Protein 6TZX (pdb70)

Foldseek 3Di:
DAAEAEEEAEAAFAQLLLQLLVLLVCLVPVLAAEQAQLPDDPVDPQHLLNVVLQSVLDPSHRHYHSHDNCQALVSVVCNVVVCVVCNVVRDDPRYHYAYEYEYSADPPDDPVQSCVARLCCCVVQNDPNPQCRVVPDVVSVVVRRVVSVVNGDGQDLVDPPNVRHPYYQYFDGHHDDDPDDRSLVSSVSVQVVCCVPPCVVPVDRDDPVSSVVSSVCSSPDDD

B-factor: mean 25.98, std 13.87, range [9.26, 85.68]

Organism: Candida albicans (strain SC5314 / ATCC MYA-2876) (NCBI:txid237561)

Structure (mmCIF, N/CA/C/O backbone):
data_6TZX
#
_entry.id   6TZX
#
_cell.length_a   56.650
_cell.length_b   58.345
_cell.length_c   72.321
_cell.angle_alpha   90.000
_cell.angle_beta   90.000
_cell.angle_gamma   90.000
#
_symmetry.space_group_name_H-M   'P 21 21 21'
#
loop_
_entity.id
_entity.type
_entity.pdbx_description
1 polymer 'tRNA ligase'
2 non-polymer "INOSINE-5'-DIPHOSPHATE"
3 non-polymer 'PHOSPHATE ION'
4 water water
#
loop_
_atom_site.group_PDB
_atom_site.id
_atom_site.type_symbol
_atom_site.label_atom_id
_atom_site.label_alt_id
_atom_site.label_comp_id
_atom_site.label_asym_id
_atom_site.label_entity_id
_atom_site.label_seq_id
_atom_site.pdbx_PDB_ins_code
_atom_site.Cartn_x
_atom_site.Cartn_y
_atom_site.Cartn_z
_atom_site.occupancy
_atom_site.B_iso_or_equiv
_atom_site.auth_seq_id
_atom_site.auth_comp_id
_atom_site.auth_asym_id
_atom_site.auth_atom_id
_atom_site.pdbx_PDB_model_num
ATOM 1 N N . SER A 1 8 ? 49.094 -13.484 -9.329 1.00 55.55 408 SER A N 1
ATOM 2 C CA . SER A 1 8 ? 49.498 -13.700 -7.943 1.00 54.25 408 SER A CA 1
ATOM 3 C C . SER A 1 8 ? 48.331 -13.483 -6.995 1.00 32.03 408 SER A C 1
ATOM 4 O O . SER A 1 8 ? 47.890 -14.411 -6.334 1.00 30.59 408 SER A O 1
ATOM 7 N N . THR A 1 9 ? 47.835 -12.248 -6.942 1.00 28.87 409 THR A N 1
ATOM 8 C CA . THR A 1 9 ? 46.875 -11.831 -5.931 1.00 24.79 409 THR A CA 1
ATOM 9 C C . THR A 1 9 ? 45.894 -10.855 -6.560 1.00 17.90 409 THR A C 1
ATOM 10 O O . THR A 1 9 ? 46.307 -9.924 -7.258 1.00 28.29 409 THR A O 1
ATOM 14 N N . THR A 1 10 ? 44.605 -11.064 -6.312 1.00 18.08 410 THR A N 1
ATOM 15 C CA . THR A 1 10 ? 43.558 -10.227 -6.880 1.00 18.28 410 THR A CA 1
ATOM 16 C C . THR A 1 10 ? 42.606 -9.791 -5.783 1.00 17.72 410 THR A C 1
ATOM 17 O O . THR A 1 10 ? 42.284 -10.573 -4.885 1.00 21.63 410 THR A O 1
ATOM 21 N N . THR A 1 11 ? 42.163 -8.540 -5.859 1.00 18.05 411 THR A N 1
ATOM 22 C CA . THR A 1 11 ? 41.102 -8.034 -5.000 1.00 21.02 411 THR A CA 1
ATOM 23 C C . THR A 1 11 ? 39.853 -7.822 -5.838 1.00 16.90 411 THR A C 1
ATOM 24 O O . THR A 1 11 ? 39.917 -7.197 -6.904 1.00 18.79 411 THR A O 1
ATOM 28 N N . LYS A 1 12 ? 38.730 -8.350 -5.362 1.00 15.51 412 LYS A N 1
ATOM 29 C CA . LYS A 1 12 ? 37.443 -8.133 -6.001 1.00 12.03 412 LYS A CA 1
ATOM 30 C C . LYS A 1 12 ? 36.462 -7.550 -4.996 1.00 14.05 412 LYS A C 1
ATOM 31 O O . LYS A 1 12 ? 36.667 -7.623 -3.782 1.00 14.76 412 LYS A O 1
ATOM 37 N N . TYR A 1 13 ? 35.394 -6.961 -5.520 1.00 13.03 413 TYR A N 1
ATOM 38 C CA . TYR A 1 13 ? 34.507 -6.113 -4.733 1.00 11.96 413 TYR A CA 1
ATOM 39 C C . TYR A 1 13 ? 33.053 -6.501 -4.919 1.00 13.13 413 TYR A C 1
ATOM 40 O O . TYR A 1 13 ? 32.624 -6.837 -6.020 1.00 12.74 413 TYR A O 1
ATOM 49 N N . ILE A 1 14 ? 32.299 -6.428 -3.830 1.00 11.37 414 ILE A N 1
ATOM 50 C CA . ILE A 1 14 ? 30.848 -6.543 -3.848 1.00 10.04 414 ILE A CA 1
ATOM 51 C C . ILE A 1 14 ? 30.311 -5.213 -3.337 1.00 11.87 414 ILE A C 1
ATOM 52 O O . ILE A 1 14 ? 30.572 -4.839 -2.186 1.00 11.70 414 ILE A O 1
ATOM 57 N N . PHE A 1 15 ? 29.610 -4.482 -4.202 1.00 9.26 415 PHE A N 1
ATOM 58 C CA . PHE A 1 15 ? 28.989 -3.209 -3.845 1.00 10.96 415 PHE A CA 1
ATOM 59 C C . PHE A 1 15 ? 27.604 -3.526 -3.291 1.00 11.01 415 PHE A C 1
ATOM 60 O O . PHE A 1 15 ? 26.755 -4.051 -4.021 1.00 10.21 415 PHE A O 1
ATOM 68 N N . VAL A 1 16 ? 27.385 -3.233 -2.011 1.00 9.56 416 VAL A N 1
ATOM 69 C CA . VAL A 1 16 ? 26.171 -3.600 -1.286 1.00 9.45 416 VAL A CA 1
ATOM 70 C C . VAL A 1 16 ? 25.384 -2.326 -0.988 1.00 11.52 416 VAL A C 1
ATOM 71 O O . VAL A 1 16 ? 25.795 -1.536 -0.123 1.00 9.96 416 VAL A O 1
ATOM 75 N N . PRO A 1 17 ? 24.250 -2.106 -1.636 1.00 10.77 417 PRO A N 1
ATOM 76 C CA . PRO A 1 17 ? 23.413 -0.952 -1.295 1.00 12.49 417 PRO A CA 1
ATOM 77 C C . PRO A 1 17 ? 22.697 -1.154 0.026 1.00 10.62 417 PRO A C 1
ATOM 78 O O . PRO A 1 17 ? 22.436 -2.284 0.457 1.00 13.26 417 PRO A O 1
ATOM 82 N N . ILE A 1 18 ? 22.430 -0.041 0.706 1.00 11.32 418 ILE A N 1
ATOM 83 C CA . ILE A 1 18 ? 21.497 -0.001 1.825 1.00 13.30 418 ILE A CA 1
ATOM 84 C C . ILE A 1 18 ? 20.466 1.046 1.436 1.00 10.98 418 ILE A C 1
ATOM 85 O O . ILE A 1 18 ? 20.784 2.244 1.343 1.00 13.03 418 ILE A O 1
ATOM 90 N N . ALA A 1 19 ? 19.254 0.590 1.124 1.00 13.60 419 ALA A N 1
ATOM 91 C CA . ALA A 1 19 ? 18.250 1.455 0.525 1.00 12.07 419 ALA A CA 1
ATOM 92 C C . ALA A 1 19 ? 16.867 0.905 0.834 1.00 13.15 419 ALA A C 1
ATOM 93 O O . ALA A 1 19 ? 16.702 -0.251 1.228 1.00 18.01 419 ALA A O 1
ATOM 95 N N . THR A 1 20 ? 15.879 1.769 0.684 1.00 13.54 420 THR A N 1
ATOM 96 C CA . THR A 1 20 ? 14.489 1.355 0.625 1.00 14.84 420 THR A CA 1
ATOM 97 C C . THR A 1 20 ? 14.048 1.521 -0.831 1.00 14.62 420 THR A C 1
ATOM 98 O O . THR A 1 20 ? 14.866 1.829 -1.703 1.00 15.66 420 THR A O 1
ATOM 102 N N . ILE A 1 21 ? 12.760 1.319 -1.115 1.00 13.42 421 ILE A N 1
ATOM 103 C CA . ILE A 1 21 ? 12.305 1.423 -2.500 1.00 15.08 421 ILE A CA 1
ATOM 104 C C . ILE A 1 21 ? 12.361 2.870 -2.980 1.00 17.08 421 ILE A C 1
ATOM 105 O O . ILE A 1 21 ? 11.969 3.797 -2.260 1.00 15.83 421 ILE A O 1
ATOM 110 N N . GLY A 1 22 ? 12.850 3.073 -4.208 1.00 13.76 422 GLY A N 1
ATOM 111 C CA . GLY A 1 22 ? 12.806 4.385 -4.831 1.00 14.41 422 GLY A CA 1
ATOM 112 C C . GLY A 1 22 ? 13.887 5.344 -4.403 1.00 14.22 422 GLY A C 1
ATOM 113 O O . GLY A 1 22 ? 13.764 6.552 -4.657 1.00 16.99 422 GLY A O 1
ATOM 114 N N . CYS A 1 23 ? 14.944 4.844 -3.762 1.00 14.26 423 CYS A N 1
ATOM 115 C CA . CYS A 1 23 ? 16.068 5.687 -3.371 1.00 12.34 423 CYS A CA 1
ATOM 116 C C . CYS A 1 23 ? 17.059 5.931 -4.497 1.00 13.45 423 CYS A C 1
ATOM 117 O O . CYS A 1 23 ? 18.012 6.700 -4.302 1.00 17.38 423 CYS A O 1
ATOM 120 N N . GLY A 1 24 ? 16.870 5.308 -5.662 1.00 15.85 424 GLY A N 1
ATOM 121 C CA . GLY A 1 24 ? 17.812 5.455 -6.753 1.00 13.09 424 GLY A CA 1
ATOM 122 C C . GLY A 1 24 ? 18.743 4.283 -6.961 1.00 11.78 424 GLY A C 1
ATOM 123 O O . GLY A 1 24 ? 19.595 4.349 -7.856 1.00 12.84 424 GLY A O 1
ATOM 124 N N . LYS A 1 25 ? 18.592 3.208 -6.179 1.00 11.20 425 LYS A N 1
ATOM 125 C CA . LYS A 1 25 ? 19.544 2.100 -6.220 1.00 10.58 425 LYS A CA 1
ATOM 126 C C . LYS A 1 25 ? 19.665 1.491 -7.622 1.00 11.90 425 LYS A C 1
ATOM 127 O O . LYS A 1 25 ? 20.769 1.393 -8.173 1.00 12.09 425 LYS A O 1
ATOM 133 N N . THR A 1 26 ? 18.546 1.071 -8.218 1.00 13.50 426 THR A N 1
ATOM 134 C CA . THR A 1 26 ? 18.622 0.445 -9.537 1.00 12.86 426 THR A CA 1
ATOM 135 C C . THR A 1 26 ? 19.121 1.434 -10.589 1.00 12.59 426 THR A C 1
ATOM 136 O O . THR A 1 26 ? 19.909 1.064 -11.473 1.00 12.58 426 THR A O 1
ATOM 140 N N . THR A 1 27 ? 18.707 2.702 -10.481 1.00 10.87 427 THR A N 1
ATOM 141 C CA . THR A 1 27 ? 19.127 3.719 -11.446 1.00 10.61 427 THR A CA 1
ATOM 142 C C . THR A 1 27 ? 20.625 3.954 -11.369 1.00 11.25 427 THR A C 1
ATOM 143 O O . THR A 1 27 ? 21.313 3.996 -12.394 1.00 11.99 427 THR A O 1
ATOM 147 N N . VAL A 1 28 ? 21.151 4.075 -10.149 1.00 10.05 428 VAL A N 1
ATOM 148 C CA . VAL A 1 28 ? 22.585 4.292 -9.962 1.00 9.38 428 VAL A CA 1
ATOM 149 C C . VAL A 1 28 ? 23.380 3.084 -10.450 1.00 9.66 428 VAL A C 1
ATOM 150 O O . VAL A 1 28 ? 24.378 3.231 -11.165 1.00 11.69 428 VAL A O 1
ATOM 154 N N . PHE A 1 29 ? 22.952 1.868 -10.079 1.00 10.79 429 PHE A N 1
ATOM 155 C CA . PHE A 1 29 ? 23.710 0.684 -10.496 1.00 10.49 429 PHE A CA 1
ATOM 156 C C . PHE A 1 29 ? 23.610 0.460 -12.004 1.00 11.37 429 PHE A C 1
ATOM 157 O O . PHE A 1 29 ? 24.585 0.047 -12.631 1.00 11.81 429 PHE A O 1
ATOM 165 N N . ASN A 1 30 ? 22.444 0.736 -12.610 1.00 10.73 430 ASN A N 1
ATOM 166 C CA . ASN A 1 30 ? 22.353 0.665 -14.067 1.00 11.52 430 ASN A CA 1
ATOM 167 C C . ASN A 1 30 ? 23.288 1.671 -14.730 1.00 13.29 430 ASN A C 1
ATOM 168 O O . ASN A 1 30 ? 23.897 1.367 -15.761 1.00 13.39 430 ASN A O 1
ATOM 173 N N . THR A 1 31 ? 23.398 2.885 -14.165 1.00 11.26 431 THR A N 1
ATOM 174 C CA . THR A 1 31 ? 24.318 3.878 -14.722 1.00 12.21 431 THR A CA 1
ATOM 175 C C . THR A 1 31 ? 25.752 3.380 -14.657 1.00 12.88 431 THR A C 1
ATOM 176 O O . THR A 1 31 ? 26.509 3.486 -15.632 1.00 12.72 431 THR A O 1
ATOM 180 N N . LEU A 1 32 ? 26.150 2.862 -13.492 1.00 12.98 432 LEU A N 1
ATOM 181 C CA . LEU A 1 32 ? 27.508 2.369 -13.326 1.00 9.97 432 LEU A CA 1
ATOM 182 C C . LEU A 1 32 ? 27.790 1.201 -14.268 1.00 13.09 432 LEU A C 1
ATOM 183 O O . LEU A 1 32 ? 28.875 1.120 -14.851 1.00 12.50 432 LEU A O 1
ATOM 188 N N . ASN A 1 33 ? 26.826 0.291 -14.445 1.00 11.87 433 ASN A N 1
ATOM 189 C CA . ASN A 1 33 ? 27.068 -0.800 -15.384 1.00 13.04 433 ASN A CA 1
ATOM 190 C C . ASN A 1 33 ? 27.102 -0.296 -16.827 1.00 15.57 433 ASN A C 1
ATOM 191 O O . ASN A 1 33 ? 27.869 -0.823 -17.644 1.00 15.86 433 ASN A O 1
ATOM 196 N N . ASN A 1 34 ? 26.309 0.737 -17.153 1.00 12.14 434 ASN A N 1
ATOM 197 C CA . ASN A 1 34 ? 26.387 1.337 -18.484 1.00 13.73 434 ASN A CA 1
ATOM 198 C C . ASN A 1 34 ? 27.791 1.873 -18.747 1.00 13.85 434 ASN A C 1
ATOM 199 O O . ASN A 1 34 ? 28.325 1.736 -19.856 1.00 16.59 434 ASN A O 1
ATOM 204 N N . LEU A 1 35 ? 28.410 2.469 -17.722 1.00 14.62 435 LEU A N 1
ATOM 205 C CA . LEU A 1 35 ? 29.756 3.024 -17.845 1.00 15.04 435 LEU A CA 1
ATOM 206 C C . LEU A 1 35 ? 30.811 1.937 -17.870 1.00 17.63 435 LEU A C 1
ATOM 207 O O . LEU A 1 35 ? 31.812 2.042 -18.594 1.00 19.95 435 LEU A O 1
ATOM 212 N N . PHE A 1 36 ? 30.631 0.914 -17.039 1.00 14.61 436 PHE A N 1
ATOM 213 C CA . PHE A 1 36 ? 31.627 -0.119 -16.783 1.00 15.46 436 PHE A CA 1
ATOM 214 C C . PHE A 1 36 ? 30.943 -1.455 -17.024 1.00 18.32 436 PHE A C 1
ATOM 215 O O . PHE A 1 36 ? 30.467 -2.098 -16.082 1.00 17.51 436 PHE A O 1
ATOM 223 N N . PRO A 1 37 ? 30.866 -1.896 -18.284 1.00 21.72 437 PRO A N 1
ATOM 224 C CA . PRO A 1 37 ? 30.140 -3.141 -18.588 1.00 27.67 437 PRO A CA 1
ATOM 225 C C . PRO A 1 37 ? 30.695 -4.366 -17.892 1.00 27.09 437 PRO A C 1
ATOM 226 O O . PRO A 1 37 ? 29.962 -5.350 -17.718 1.00 26.01 437 PRO A O 1
ATOM 230 N N . GLN A 1 38 ? 31.963 -4.348 -17.487 1.00 26.30 438 GLN A N 1
ATOM 231 C CA . GLN A 1 38 ? 32.521 -5.506 -16.802 1.00 29.98 438 GLN A CA 1
ATOM 232 C C . GLN A 1 38 ? 32.078 -5.604 -15.347 1.00 31.50 438 GLN A C 1
ATOM 233 O O . GLN A 1 38 ? 32.320 -6.636 -14.717 1.00 26.37 438 GLN A O 1
ATOM 239 N N . TRP A 1 39 ? 31.435 -4.573 -14.799 1.00 17.29 439 TRP A N 1
ATOM 240 C CA . TRP A 1 39 ? 30.904 -4.607 -13.435 1.00 16.29 439 TRP A CA 1
ATOM 241 C C . TRP A 1 39 ? 29.538 -5.265 -13.460 1.00 20.55 439 TRP A C 1
ATOM 242 O O . TRP A 1 39 ? 28.529 -4.612 -13.747 1.00 21.33 439 TRP A O 1
ATOM 253 N N . THR A 1 40 ? 29.492 -6.530 -13.084 1.00 12.51 440 THR A N 1
ATOM 254 C CA . THR A 1 40 ? 28.272 -7.303 -13.208 1.00 12.08 440 THR A CA 1
ATOM 255 C C . THR A 1 40 ? 27.168 -6.747 -12.321 1.00 13.44 440 THR A C 1
ATOM 256 O O . THR A 1 40 ? 27.357 -6.553 -11.118 1.00 15.54 440 THR A O 1
ATOM 260 N N . HIS A 1 41 ? 26.012 -6.496 -12.914 1.00 12.04 441 HIS A N 1
ATOM 261 C CA . HIS A 1 41 ? 24.855 -5.983 -12.191 1.00 11.10 441 HIS A CA 1
ATOM 262 C C . HIS A 1 41 ? 23.867 -7.127 -11.987 1.00 12.41 441 HIS A C 1
ATOM 263 O O . HIS A 1 41 ? 23.221 -7.574 -12.941 1.00 15.32 441 HIS A O 1
ATOM 270 N N . ILE A 1 42 ? 23.753 -7.607 -10.753 1.00 11.21 442 ILE A N 1
ATOM 271 C CA . ILE A 1 42 ? 22.878 -8.731 -10.424 1.00 9.79 442 ILE A CA 1
ATOM 272 C C . ILE A 1 42 ? 21.671 -8.185 -9.677 1.00 11.07 442 ILE A C 1
ATOM 273 O O . ILE A 1 42 ? 21.813 -7.597 -8.593 1.00 11.20 442 ILE A O 1
ATOM 278 N N . GLN A 1 43 ? 20.491 -8.339 -10.264 1.00 12.94 443 GLN A N 1
ATOM 279 C CA . GLN A 1 43 ? 19.289 -7.686 -9.755 1.00 12.30 443 GLN A CA 1
ATOM 280 C C . GLN A 1 43 ? 18.412 -8.726 -9.094 1.00 11.61 443 GLN A C 1
ATOM 281 O O . GLN A 1 43 ? 17.848 -9.597 -9.768 1.00 14.07 443 GLN A O 1
ATOM 287 N N . ASN A 1 44 ? 18.289 -8.625 -7.769 1.00 12.39 444 ASN A N 1
ATOM 288 C CA . ASN A 1 44 ? 17.433 -9.542 -7.035 1.00 12.20 444 ASN A CA 1
ATOM 289 C C . ASN A 1 44 ? 16.024 -9.548 -7.602 1.00 15.81 444 ASN A C 1
ATOM 290 O O . ASN A 1 44 ? 15.365 -10.596 -7.625 1.00 15.67 444 ASN A O 1
ATOM 295 N N . ASN A 1 45 ? 15.571 -8.394 -8.098 1.00 14.95 445 ASN A N 1
ATOM 296 C CA . ASN A 1 45 ? 14.224 -8.237 -8.628 1.00 17.95 445 ASN A CA 1
ATOM 297 C C . ASN A 1 45 ? 13.982 -9.088 -9.864 1.00 20.09 445 ASN A C 1
ATOM 298 O O . ASN A 1 45 ? 12.823 -9.380 -10.183 1.00 23.04 445 ASN A O 1
ATOM 303 N N . ASN A 1 46 ? 15.041 -9.501 -10.559 1.00 19.80 446 ASN A N 1
ATOM 304 C CA . ASN A 1 46 ? 14.910 -10.296 -11.775 1.00 18.22 446 ASN A CA 1
ATOM 305 C C . ASN A 1 46 ? 15.165 -11.787 -11.562 1.00 23.16 446 ASN A C 1
ATOM 306 O O . ASN A 1 46 ? 15.157 -12.546 -12.536 1.00 23.68 446 ASN A O 1
ATOM 311 N N . ILE A 1 47 ? 15.370 -12.229 -10.324 1.00 19.15 447 ILE A N 1
ATOM 312 C CA . ILE A 1 47 ? 15.630 -13.634 -10.023 1.00 16.56 447 ILE A CA 1
ATOM 313 C C . ILE A 1 47 ? 14.326 -14.294 -9.604 1.00 22.23 447 ILE A C 1
ATOM 314 O O . ILE A 1 47 ? 13.666 -13.839 -8.659 1.00 21.75 447 ILE A O 1
ATOM 319 N N . SER A 1 48 ? 13.955 -15.365 -10.305 1.00 23.89 448 SER A N 1
ATOM 320 C CA . SER A 1 48 ? 12.781 -16.148 -9.934 1.00 25.40 448 SER A CA 1
ATOM 321 C C . SER A 1 48 ? 12.988 -16.787 -8.567 1.00 24.23 448 SER A C 1
ATOM 322 O O . SER A 1 48 ? 14.106 -17.123 -8.173 1.00 37.18 448 SER A O 1
ATOM 325 N N . LYS A 1 49 ? 11.906 -16.946 -7.820 1.00 39.28 449 LYS A N 1
ATOM 326 C CA . LYS A 1 49 ? 12.141 -17.481 -6.488 1.00 45.46 449 LYS A CA 1
ATOM 327 C C . LYS A 1 49 ? 12.097 -18.999 -6.445 1.00 35.11 449 LYS A C 1
ATOM 328 O O . LYS A 1 49 ? 12.267 -19.577 -5.366 1.00 53.10 449 LYS A O 1
ATOM 334 N N . LYS A 1 50 ? 11.913 -19.654 -7.590 1.00 33.44 450 LYS A N 1
ATOM 335 C CA . LYS A 1 50 ? 12.260 -21.056 -7.740 1.00 32.57 450 LYS A CA 1
ATOM 336 C C . LYS A 1 50 ? 13.658 -21.253 -8.311 1.00 31.81 450 LYS A C 1
ATOM 337 O O . LYS A 1 50 ? 14.096 -22.398 -8.446 1.00 33.83 450 LYS A O 1
ATOM 343 N N . ALA A 1 51 ? 14.365 -20.173 -8.652 1.00 29.29 451 ALA A N 1
ATOM 344 C CA . ALA A 1 51 ? 15.692 -20.307 -9.244 1.00 22.32 451 ALA A CA 1
ATOM 345 C C . ALA A 1 51 ? 16.627 -21.005 -8.269 1.00 27.45 451 ALA A C 1
ATOM 346 O O . ALA A 1 51 ? 16.585 -20.758 -7.064 1.00 28.98 451 ALA A O 1
ATOM 348 N N . LYS A 1 52 ? 17.475 -21.894 -8.776 1.00 25.77 452 LYS A N 1
ATOM 349 C CA . LYS A 1 52 ? 18.380 -22.523 -7.828 1.00 31.91 452 LYS A CA 1
ATOM 350 C C . LYS A 1 52 ? 19.607 -21.670 -7.570 1.00 23.01 452 LYS A C 1
ATOM 351 O O . LYS A 1 52 ? 20.231 -21.801 -6.513 1.00 30.97 452 LYS A O 1
ATOM 357 N N . LEU A 1 53 ? 19.970 -20.798 -8.508 1.00 22.74 453 LEU A N 1
ATOM 358 C CA . LEU A 1 53 ? 21.035 -19.823 -8.291 1.00 19.82 453 LEU A CA 1
ATOM 359 C C . LEU A 1 53 ? 20.412 -18.526 -7.776 1.00 20.73 453 LEU A C 1
ATOM 360 O O . LEU A 1 53 ? 19.757 -17.797 -8.531 1.00 21.27 453 LEU A O 1
ATOM 365 N N . LYS A 1 54 ? 20.601 -18.252 -6.483 1.00 14.80 454 LYS A N 1
ATOM 366 C CA . LYS A 1 54 ? 20.133 -17.024 -5.862 1.00 16.43 454 LYS A CA 1
ATOM 367 C C . LYS A 1 54 ? 21.199 -15.947 -6.011 1.00 14.08 454 LYS A C 1
ATOM 368 O O . LYS A 1 54 ? 22.291 -16.195 -6.539 1.00 16.08 454 LYS A O 1
ATOM 374 N N . ILE A 1 55 ? 20.899 -14.739 -5.521 1.00 15.92 455 ILE A N 1
ATOM 375 C CA . ILE A 1 55 ? 21.775 -13.599 -5.805 1.00 13.45 455 ILE A CA 1
ATOM 376 C C . ILE A 1 55 ? 23.184 -13.849 -5.264 1.00 13.34 455 ILE A C 1
ATOM 377 O O . ILE A 1 55 ? 24.178 -13.499 -5.907 1.00 13.35 455 ILE A O 1
ATOM 382 N N . CYS A 1 56 ? 23.302 -14.517 -4.115 1.00 13.60 456 CYS A N 1
ATOM 383 C CA . CYS A 1 56 ? 24.641 -14.782 -3.586 1.00 15.91 456 CYS A CA 1
ATOM 384 C C . CYS A 1 56 ? 25.407 -15.799 -4.428 1.00 14.65 456 CYS A C 1
ATOM 385 O O . CYS A 1 56 ? 26.636 -15.703 -4.555 1.00 15.28 456 CYS A O 1
ATOM 388 N N . ASP A 1 57 ? 24.713 -16.803 -4.965 1.00 15.55 457 ASP A N 1
ATOM 389 C CA . ASP A 1 57 ? 25.355 -17.768 -5.853 1.00 15.86 457 ASP A CA 1
ATOM 390 C C . ASP A 1 57 ? 25.815 -17.112 -7.147 1.00 15.86 457 ASP A C 1
ATOM 391 O O . ASP A 1 57 ? 26.939 -17.347 -7.600 1.00 16.59 457 ASP A O 1
ATOM 396 N N . LEU A 1 58 ? 24.955 -16.290 -7.761 1.00 12.52 458 LEU A N 1
ATOM 397 C CA . LEU A 1 58 ? 25.352 -15.608 -8.990 1.00 11.32 458 LEU A CA 1
ATOM 398 C C . LEU A 1 58 ? 26.510 -14.655 -8.744 1.00 11.47 458 LEU A C 1
ATOM 399 O O . LEU A 1 58 ? 27.349 -14.457 -9.637 1.00 12.25 458 LEU A O 1
ATOM 404 N N . THR A 1 59 ? 26.540 -14.021 -7.563 1.00 10.56 459 THR A N 1
ATOM 405 C CA . THR A 1 59 ? 27.642 -13.136 -7.196 1.00 10.58 459 THR A CA 1
ATOM 406 C C . THR A 1 59 ? 28.960 -13.891 -7.234 1.00 12.29 459 THR A C 1
ATOM 407 O O . THR A 1 59 ? 29.927 -13.450 -7.861 1.00 12.06 459 THR A O 1
ATOM 411 N N . LEU A 1 60 ? 29.002 -15.046 -6.583 1.00 13.79 460 LEU A N 1
ATOM 412 C CA . LEU A 1 60 ? 30.258 -15.781 -6.538 1.00 14.88 460 LEU A CA 1
ATOM 413 C C . LEU A 1 60 ? 30.614 -16.378 -7.893 1.00 14.49 460 LEU A C 1
ATOM 414 O O . LEU A 1 60 ? 31.798 -16.426 -8.242 1.00 15.64 460 LEU A O 1
ATOM 419 N N . LEU A 1 61 ? 29.621 -16.823 -8.674 1.00 13.02 461 LEU A N 1
ATOM 420 C CA . LEU A 1 61 ? 29.918 -17.274 -10.034 1.00 11.59 461 LEU A CA 1
ATOM 421 C C . LEU A 1 61 ? 30.531 -16.149 -10.863 1.00 13.03 461 LEU A C 1
ATOM 422 O O . LEU A 1 61 ? 31.506 -16.365 -11.595 1.00 13.57 461 LEU A O 1
ATOM 427 N N . ALA A 1 62 ? 29.973 -14.942 -10.760 1.00 11.76 462 ALA A N 1
ATOM 428 C CA . ALA A 1 62 ? 30.542 -13.799 -11.474 1.00 12.65 462 ALA A CA 1
ATOM 429 C C . ALA A 1 62 ? 31.992 -13.553 -11.082 1.00 13.42 462 ALA A C 1
ATOM 430 O O . ALA A 1 62 ? 32.845 -13.307 -11.945 1.00 15.67 462 ALA A O 1
ATOM 432 N N . LEU A 1 63 ? 32.290 -13.618 -9.783 1.00 12.31 463 LEU A N 1
ATOM 433 C CA . LEU A 1 63 ? 33.641 -13.329 -9.307 1.00 11.44 463 LEU A CA 1
ATOM 434 C C . LEU A 1 63 ? 34.641 -14.423 -9.674 1.00 15.16 463 LEU A C 1
ATOM 435 O O . LEU A 1 63 ? 35.853 -14.205 -9.545 1.00 16.08 463 LEU A O 1
ATOM 440 N N . GLU A 1 64 ? 34.173 -15.580 -10.158 1.00 13.35 464 GLU A N 1
ATOM 441 C CA . GLU A 1 64 ? 35.099 -16.595 -10.650 1.00 13.81 464 GLU A CA 1
ATOM 442 C C . GLU A 1 64 ? 35.761 -16.184 -11.957 1.00 17.70 464 GLU A C 1
ATOM 443 O O . GLU A 1 64 ? 36.840 -16.694 -12.290 1.00 19.03 464 GLU A O 1
ATOM 449 N N . ASP A 1 65 ? 35.109 -15.322 -12.729 1.00 16.59 465 ASP A N 1
ATOM 450 C CA . ASP A 1 65 ? 35.639 -14.912 -14.021 1.00 21.26 465 ASP A CA 1
ATOM 451 C C . ASP A 1 65 ? 36.788 -13.933 -13.821 1.00 23.01 465 ASP A C 1
ATOM 452 O O . ASP A 1 65 ? 36.659 -12.958 -13.075 1.00 19.45 465 ASP A O 1
ATOM 457 N N . ASP A 1 66 ? 37.913 -14.188 -14.496 1.00 18.84 466 ASP A N 1
ATOM 458 C CA . ASP A 1 66 ? 39.074 -13.307 -14.360 1.00 22.45 466 ASP A CA 1
ATOM 459 C C . ASP A 1 66 ? 38.773 -11.878 -14.803 1.00 21.66 466 ASP A C 1
ATOM 460 O O . ASP A 1 66 ? 39.431 -10.937 -14.343 1.00 23.53 466 ASP A O 1
ATOM 465 N N . ASP A 1 67 ? 37.798 -11.688 -15.694 1.00 22.26 467 ASP A N 1
ATOM 466 C CA . ASP A 1 67 ? 37.486 -10.355 -16.196 1.00 25.92 467 ASP A CA 1
ATOM 467 C C . ASP A 1 67 ? 36.575 -9.561 -15.275 1.00 24.95 467 ASP A C 1
ATOM 468 O O . ASP A 1 67 ? 36.381 -8.360 -15.502 1.00 25.90 467 ASP A O 1
ATOM 473 N N . GLN A 1 68 ? 36.028 -10.184 -14.242 1.00 18.80 468 GLN A N 1
ATOM 474 C CA . GLN A 1 68 ? 35.129 -9.518 -13.316 1.00 18.94 468 GLN A CA 1
ATOM 475 C C . GLN A 1 68 ? 35.897 -9.099 -12.071 1.00 21.64 468 GLN A C 1
ATOM 476 O O . GLN A 1 68 ? 36.613 -9.905 -11.467 1.00 27.99 468 GLN A O 1
ATOM 482 N N . SER A 1 69 ? 35.772 -7.828 -11.714 1.00 16.33 469 SER A N 1
ATOM 483 C CA . SER A 1 69 ? 36.322 -7.335 -10.469 1.00 17.50 469 SER A CA 1
ATOM 484 C C . SER A 1 69 ? 35.268 -6.791 -9.527 1.00 11.18 469 SER A C 1
ATOM 485 O O . SER A 1 69 ? 35.564 -6.616 -8.341 1.00 13.87 469 SER A O 1
ATOM 488 N N . VAL A 1 70 ? 34.047 -6.529 -10.012 1.00 12.94 470 VAL A N 1
ATOM 489 C CA . VAL A 1 70 ? 33.013 -5.857 -9.231 1.00 12.94 470 VAL A CA 1
ATOM 490 C C . VAL A 1 70 ? 31.683 -6.542 -9.484 1.00 11.30 470 VAL A C 1
ATOM 491 O O . VAL A 1 70 ? 31.329 -6.801 -10.638 1.00 13.25 470 VAL A O 1
ATOM 495 N N . VAL A 1 71 ? 30.937 -6.813 -8.419 1.00 12.04 471 VAL A N 1
ATOM 496 C CA . VAL A 1 71 ? 29.530 -7.176 -8.516 1.00 10.90 471 VAL A CA 1
ATOM 497 C C . VAL A 1 71 ? 28.708 -6.064 -7.883 1.00 9.47 471 VAL A C 1
ATOM 498 O O . VAL A 1 71 ? 28.952 -5.680 -6.726 1.00 11.24 471 VAL A O 1
ATOM 502 N N . LEU A 1 72 ? 27.746 -5.539 -8.643 1.00 9.81 472 LEU A N 1
ATOM 503 C CA . LEU A 1 72 ? 26.765 -4.585 -8.127 1.00 10.97 472 LEU A CA 1
ATOM 504 C C . LEU A 1 72 ? 25.612 -5.437 -7.610 1.00 9.55 472 LEU A C 1
ATOM 505 O O . LEU A 1 72 ? 24.819 -5.987 -8.390 1.00 10.86 472 LEU A O 1
ATOM 510 N N . PHE A 1 73 ? 25.568 -5.607 -6.294 1.00 9.32 473 PHE A N 1
ATOM 511 C CA . PHE A 1 73 ? 24.642 -6.527 -5.633 1.00 10.60 473 PHE A CA 1
ATOM 512 C C . PHE A 1 73 ? 23.324 -5.783 -5.447 1.00 11.29 473 PHE A C 1
ATOM 513 O O . PHE A 1 73 ? 23.120 -5.103 -4.450 1.00 13.61 473 PHE A O 1
ATOM 521 N N . ASP A 1 74 ? 22.416 -5.875 -6.422 1.00 10.47 474 ASP A N 1
ATOM 522 C CA . ASP A 1 74 ? 21.269 -4.960 -6.438 1.00 12.35 474 ASP A CA 1
ATOM 523 C C . ASP A 1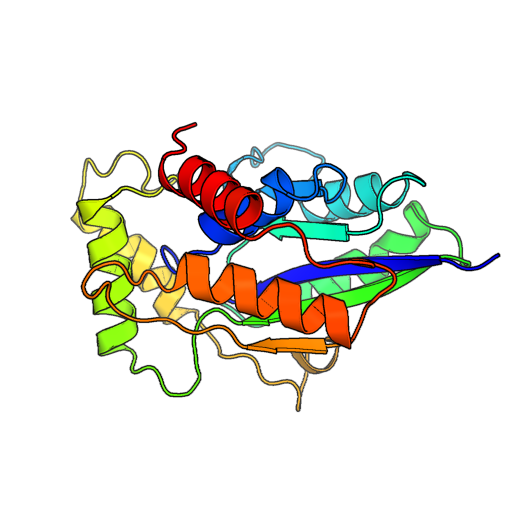 74 ? 20.104 -5.556 -5.653 1.00 12.56 474 ASP A C 1
ATOM 524 O O . ASP A 1 74 ? 19.266 -6.288 -6.188 1.00 11.57 474 ASP A O 1
ATOM 529 N N . ARG A 1 75 ? 20.041 -5.196 -4.367 1.00 12.12 475 ARG A N 1
ATOM 530 C CA . ARG A 1 75 ? 18.984 -5.578 -3.438 1.00 13.04 475 ARG A CA 1
ATOM 531 C C . ARG A 1 75 ? 18.925 -4.473 -2.389 1.00 13.74 475 ARG A C 1
ATOM 532 O O . ARG A 1 75 ? 19.939 -3.822 -2.131 1.00 11.56 475 ARG A O 1
ATOM 540 N N . ASN A 1 76 ? 17.750 -4.257 -1.782 1.00 12.60 476 ASN A N 1
ATOM 541 C CA . ASN A 1 76 ? 17.586 -3.124 -0.857 1.00 10.94 476 ASN A CA 1
ATOM 542 C C . ASN A 1 76 ? 18.472 -3.248 0.381 1.00 12.78 476 ASN A C 1
ATOM 543 O O . ASN A 1 76 ? 19.121 -2.279 0.791 1.00 12.67 476 ASN A O 1
ATOM 548 N N . ASN A 1 77 ? 18.494 -4.429 1.009 1.00 12.22 477 ASN A N 1
ATOM 549 C CA . ASN A 1 77 ? 19.224 -4.648 2.263 1.00 11.86 477 ASN A CA 1
ATOM 550 C C . ASN A 1 77 ? 18.910 -3.587 3.316 1.00 15.23 477 ASN A C 1
ATOM 551 O O . ASN A 1 77 ? 19.797 -3.119 4.036 1.00 15.63 477 ASN A O 1
ATOM 556 N N . SER A 1 78 ? 17.639 -3.200 3.409 1.00 13.83 478 SER A N 1
ATOM 557 C CA . SER A 1 78 ? 17.265 -2.172 4.375 1.00 14.66 478 SER A CA 1
ATOM 558 C C . SER A 1 78 ? 17.388 -2.667 5.809 1.00 16.83 478 SER A C 1
ATOM 559 O O . SER A 1 78 ? 17.690 -1.869 6.702 1.00 17.35 478 SER A O 1
ATOM 562 N N . ALA A 1 79 ? 17.209 -3.968 6.044 1.00 15.41 479 ALA A N 1
ATOM 563 C CA . ALA A 1 79 ? 17.311 -4.532 7.381 1.00 17.67 479 ALA A CA 1
ATOM 564 C C . ALA A 1 79 ? 18.728 -5.026 7.634 1.00 17.29 479 ALA A C 1
ATOM 565 O O . ALA A 1 79 ? 19.390 -5.552 6.732 1.00 17.30 479 ALA A O 1
ATOM 567 N N . SER A 1 80 ? 19.180 -4.889 8.879 1.00 19.19 480 SER A N 1
ATOM 568 C CA . SER A 1 80 ? 20.517 -5.365 9.218 1.00 17.62 480 SER A CA 1
ATOM 569 C C . SER A 1 80 ? 20.647 -6.869 8.994 1.00 17.86 480 SER A C 1
ATOM 570 O O . SER A 1 80 ? 21.714 -7.335 8.572 1.00 16.83 480 SER A O 1
ATOM 573 N N . ARG A 1 81 ? 19.568 -7.635 9.226 1.00 18.42 481 ARG A N 1
ATOM 574 C CA . ARG A 1 81 ? 19.594 -9.076 8.968 1.00 17.08 481 ARG A CA 1
ATOM 575 C C . ARG A 1 81 ? 19.910 -9.380 7.507 1.00 17.77 481 ARG A C 1
ATOM 576 O O . ARG A 1 81 ? 20.555 -10.397 7.205 1.00 17.13 481 ARG A O 1
ATOM 584 N N . GLU A 1 82 ? 19.491 -8.501 6.591 1.00 15.18 482 GLU A N 1
ATOM 585 C CA . GLU A 1 82 ? 19.778 -8.706 5.173 1.00 13.55 482 GLU A CA 1
ATOM 586 C C . GLU A 1 82 ? 21.256 -8.502 4.872 1.00 13.14 482 GLU A C 1
ATOM 587 O O . GLU A 1 82 ? 21.826 -9.226 4.042 1.00 15.28 482 GLU A O 1
ATOM 593 N N . ARG A 1 83 ? 21.904 -7.535 5.538 1.00 13.14 483 ARG A N 1
ATOM 594 C CA . ARG A 1 83 ? 23.349 -7.396 5.387 1.00 14.60 483 ARG A CA 1
ATOM 595 C C . ARG A 1 83 ? 24.068 -8.585 6.005 1.00 17.06 483 ARG A C 1
ATOM 596 O O . ARG A 1 83 ? 25.007 -9.122 5.411 1.00 14.25 483 ARG A O 1
ATOM 604 N N . ARG A 1 84 ? 23.626 -9.016 7.190 1.00 15.08 484 ARG A N 1
ATOM 605 C CA . ARG A 1 84 ? 24.196 -10.201 7.824 1.00 15.91 484 ARG A CA 1
ATOM 606 C C . ARG A 1 84 ? 24.164 -11.403 6.884 1.00 16.27 484 ARG A C 1
ATOM 607 O O . ARG A 1 84 ? 25.145 -12.148 6.785 1.00 16.83 484 ARG A O 1
ATOM 615 N N . GLN A 1 85 ? 23.055 -11.580 6.156 1.00 14.87 485 GLN A N 1
ATOM 616 C CA . GLN A 1 85 ? 22.928 -12.707 5.228 1.00 14.29 485 GLN A CA 1
ATOM 617 C C . GLN A 1 85 ? 24.003 -12.672 4.149 1.00 13.64 485 GLN A C 1
ATOM 618 O O . GLN A 1 85 ? 24.561 -13.714 3.788 1.00 14.92 485 GLN A O 1
ATOM 624 N N . ILE A 1 86 ? 24.306 -11.487 3.620 1.00 12.39 486 ILE A N 1
ATOM 625 C CA . ILE A 1 86 ? 25.300 -11.378 2.556 1.00 11.86 486 ILE A CA 1
ATOM 626 C C . ILE A 1 86 ? 26.664 -11.800 3.078 1.00 15.30 486 ILE A C 1
ATOM 627 O O . ILE A 1 86 ? 27.330 -12.668 2.498 1.00 13.48 486 ILE A O 1
ATOM 632 N N . PHE A 1 87 ? 27.092 -11.207 4.194 1.00 13.68 487 PHE A N 1
ATOM 633 C CA . PHE A 1 87 ? 28.413 -11.536 4.729 1.00 13.69 487 PHE A CA 1
ATOM 634 C C . PHE A 1 87 ? 28.503 -13.020 5.054 1.00 16.77 487 PHE A C 1
ATOM 635 O O . PHE A 1 87 ? 29.477 -13.687 4.694 1.00 17.54 487 PHE A O 1
ATOM 643 N N . THR A 1 88 ? 27.502 -13.544 5.768 1.00 15.66 488 THR A N 1
ATOM 644 C CA . THR A 1 88 ? 27.544 -14.936 6.202 1.00 17.04 488 THR A CA 1
ATOM 645 C C . THR A 1 88 ? 27.554 -15.879 5.007 1.00 17.23 488 THR A C 1
ATOM 646 O O . THR A 1 88 ? 28.352 -16.824 4.961 1.00 18.18 488 THR A O 1
ATOM 650 N N . THR A 1 89 ? 26.674 -15.638 4.028 1.00 16.09 489 THR A N 1
ATOM 651 C CA . THR A 1 89 ? 26.533 -16.564 2.903 1.00 16.65 489 THR A CA 1
ATOM 652 C C . THR A 1 89 ? 27.756 -16.516 1.996 1.00 14.90 489 THR A C 1
ATOM 653 O O . THR A 1 89 ? 28.273 -17.564 1.579 1.00 15.15 489 THR A O 1
ATOM 657 N N . ILE A 1 90 ? 28.231 -15.312 1.677 1.00 14.92 490 ILE A N 1
ATOM 658 C CA . ILE A 1 90 ? 29.411 -15.183 0.824 1.00 15.09 490 ILE A CA 1
ATOM 659 C C . ILE A 1 90 ? 30.635 -15.778 1.511 1.00 16.38 490 ILE A C 1
ATOM 660 O O . ILE A 1 90 ? 31.392 -16.550 0.905 1.00 19.62 490 ILE A O 1
ATOM 665 N N . ASP A 1 91 ? 30.841 -15.445 2.793 1.00 16.82 491 ASP A N 1
ATOM 666 C CA . ASP A 1 91 ? 31.969 -16.017 3.530 1.00 19.43 491 ASP A CA 1
ATOM 667 C C . ASP A 1 91 ? 31.906 -17.545 3.549 1.00 22.43 491 ASP A C 1
ATOM 668 O O . ASP A 1 91 ? 32.929 -18.215 3.363 1.00 25.54 491 ASP A O 1
ATOM 673 N N . GLN A 1 92 ? 30.711 -18.113 3.767 1.00 20.56 492 GLN A N 1
ATOM 674 C CA . GLN A 1 92 ? 30.566 -19.569 3.841 1.00 23.52 492 GLN A CA 1
ATOM 675 C C . GLN A 1 92 ? 30.793 -20.235 2.490 1.00 23.86 492 GLN A C 1
ATOM 676 O O . GLN A 1 92 ? 31.337 -21.348 2.419 1.00 25.42 492 GLN A O 1
ATOM 682 N N . LYS A 1 93 ? 30.345 -19.598 1.415 1.00 21.22 493 LYS A N 1
ATOM 683 C CA . LYS A 1 93 ? 30.301 -20.244 0.115 1.00 17.57 493 LYS A CA 1
ATOM 684 C C . LYS A 1 93 ? 31.469 -19.887 -0.784 1.00 18.50 493 LYS A C 1
ATOM 685 O O . LYS A 1 93 ? 31.615 -20.513 -1.840 1.00 19.60 493 LYS A O 1
ATOM 691 N N . ARG A 1 94 ? 32.294 -18.910 -0.408 1.00 16.98 494 ARG A N 1
ATOM 692 C CA . ARG A 1 94 ? 33.297 -18.447 -1.362 1.00 17.12 494 ARG A CA 1
ATOM 693 C C . ARG A 1 94 ? 34.296 -19.541 -1.714 1.00 18.52 494 ARG A C 1
ATOM 694 O O . ARG A 1 94 ? 34.753 -19.601 -2.860 1.00 17.32 494 ARG A O 1
ATOM 702 N N . ASP A 1 95 ? 34.610 -20.436 -0.770 1.00 21.80 495 ASP A N 1
ATOM 703 C CA . ASP A 1 95 ? 35.554 -21.521 -1.039 1.00 23.38 495 ASP A CA 1
ATOM 704 C C . ASP A 1 95 ? 35.050 -22.513 -2.076 1.00 25.14 495 ASP A C 1
ATOM 705 O O . ASP A 1 95 ? 35.861 -23.259 -2.643 1.00 27.68 495 ASP A O 1
ATOM 710 N N . GLU A 1 96 ? 33.738 -22.589 -2.291 1.00 23.74 496 GLU A N 1
ATOM 711 C CA . GLU A 1 96 ? 33.213 -23.393 -3.383 1.00 21.75 496 GLU A CA 1
ATOM 712 C C . GLU A 1 96 ? 33.653 -22.851 -4.734 1.00 23.58 496 GLU A C 1
ATOM 713 O O . GLU A 1 96 ? 33.682 -23.601 -5.716 1.00 28.34 496 GLU A O 1
ATOM 719 N N . HIS A 1 97 ? 33.998 -21.570 -4.801 1.00 18.98 497 HIS A N 1
ATOM 720 C CA . HIS A 1 97 ? 34.119 -20.840 -6.050 1.00 19.90 497 HIS A CA 1
ATOM 721 C C . HIS A 1 97 ? 35.487 -20.239 -6.285 1.00 16.57 497 HIS A C 1
ATOM 722 O O . HIS A 1 97 ? 35.960 -20.238 -7.420 1.00 20.41 497 HIS A O 1
ATOM 729 N N . LEU A 1 98 ? 36.125 -19.704 -5.247 1.00 16.55 498 LEU A N 1
ATOM 730 C CA . LEU A 1 98 ? 37.314 -18.879 -5.407 1.00 15.91 498 LEU A CA 1
ATOM 731 C C . LEU A 1 98 ? 38.509 -19.530 -4.733 1.00 17.10 498 LEU A C 1
ATOM 732 O O . LEU A 1 98 ? 38.373 -20.125 -3.659 1.00 19.82 498 LEU A O 1
ATOM 737 N N . ASP A 1 99 ? 39.681 -19.392 -5.349 1.00 16.20 499 ASP A N 1
ATOM 738 C CA . ASP A 1 99 ? 40.888 -19.848 -4.677 1.00 16.10 499 ASP A CA 1
ATOM 739 C C . ASP A 1 99 ? 41.375 -18.789 -3.686 1.00 15.38 499 ASP A C 1
ATOM 740 O O . ASP A 1 99 ? 40.839 -17.676 -3.588 1.00 17.00 499 ASP A O 1
ATOM 745 N N . ASP A 1 100 ? 42.416 -19.142 -2.942 1.00 16.61 500 ASP A N 1
ATOM 746 C CA . ASP A 1 100 ? 42.861 -18.325 -1.822 1.00 16.96 500 ASP A CA 1
ATOM 747 C C . ASP A 1 100 ? 43.679 -17.113 -2.254 1.00 19.43 500 ASP A C 1
ATOM 748 O O . ASP A 1 100 ? 44.113 -16.347 -1.388 1.00 23.05 500 ASP A O 1
ATOM 753 N N . THR A 1 101 ? 43.891 -16.904 -3.552 1.00 16.56 501 THR A N 1
ATOM 754 C CA . THR A 1 101 ? 44.582 -15.700 -3.999 1.00 17.15 501 THR A CA 1
ATOM 755 C C . THR A 1 101 ? 43.632 -14.539 -4.223 1.00 17.09 501 THR A C 1
ATOM 756 O O . THR A 1 101 ? 44.093 -13.426 -4.493 1.00 20.75 501 THR A O 1
ATOM 760 N N . VAL A 1 102 ? 42.327 -14.767 -4.114 1.00 15.13 502 VAL A N 1
ATOM 761 C CA . VAL A 1 102 ? 41.323 -13.731 -4.334 1.00 14.37 502 VAL A CA 1
ATOM 762 C C . VAL A 1 102 ? 40.884 -13.187 -2.979 1.00 23.39 502 VAL A C 1
ATOM 763 O O . VAL A 1 102 ? 40.445 -13.948 -2.105 1.00 20.97 502 VAL A O 1
ATOM 767 N N . ASP A 1 103 ? 40.997 -11.870 -2.813 1.00 18.89 503 ASP A N 1
ATOM 768 C CA . ASP A 1 103 ? 40.567 -11.160 -1.615 1.00 22.35 503 ASP A CA 1
ATOM 769 C C . ASP A 1 103 ? 39.276 -10.431 -1.954 1.00 16.63 503 ASP A C 1
ATOM 770 O O . ASP A 1 103 ? 39.229 -9.694 -2.942 1.00 22.70 503 ASP A O 1
ATOM 775 N N . LEU A 1 104 ? 38.229 -10.663 -1.166 1.00 14.15 504 LEU A N 1
ATOM 776 C CA . LEU A 1 104 ? 36.943 -10.013 -1.382 1.00 12.87 504 LEU A CA 1
ATOM 777 C C . LEU A 1 104 ? 36.804 -8.825 -0.440 1.00 16.27 504 LEU A C 1
ATOM 778 O O . LEU A 1 104 ? 37.048 -8.943 0.766 1.00 18.73 504 LEU A O 1
ATOM 783 N N . LYS A 1 105 ? 36.411 -7.689 -0.993 1.00 14.30 505 LYS A N 1
ATOM 784 C CA . LYS A 1 105 ? 36.075 -6.511 -0.205 1.00 15.01 505 LYS A CA 1
ATOM 785 C C . LYS A 1 105 ? 34.608 -6.161 -0.400 1.00 14.29 505 LYS A C 1
ATOM 786 O O . LYS A 1 105 ? 34.079 -6.246 -1.512 1.00 16.55 505 LYS A O 1
ATOM 792 N N . TYR A 1 106 ? 33.952 -5.781 0.693 1.00 13.27 506 TYR A N 1
ATOM 793 C CA . TYR A 1 106 ? 32.555 -5.375 0.678 1.00 12.62 506 TYR A CA 1
ATOM 794 C C . TYR A 1 106 ? 32.488 -3.856 0.796 1.00 13.05 506 TYR A C 1
ATOM 795 O O . TYR A 1 106 ? 33.004 -3.289 1.764 1.00 15.26 506 TYR A O 1
ATOM 804 N N . ILE A 1 107 ? 31.848 -3.212 -0.170 1.00 12.76 507 ILE A N 1
ATOM 805 C CA . ILE A 1 107 ? 31.724 -1.755 -0.202 1.00 12.68 507 ILE A CA 1
ATOM 806 C C . ILE A 1 107 ? 30.253 -1.432 0.013 1.00 12.62 507 ILE A C 1
ATOM 807 O O . ILE A 1 107 ? 29.412 -1.781 -0.826 1.00 13.63 507 ILE A O 1
ATOM 812 N N . ALA A 1 108 ? 29.928 -0.790 1.135 1.00 13.11 508 ALA A N 1
ATOM 813 C CA . ALA A 1 108 ? 28.557 -0.351 1.373 1.00 12.89 508 ALA A CA 1
ATOM 814 C C . ALA A 1 108 ? 28.288 0.925 0.583 1.00 12.67 508 ALA A C 1
ATOM 815 O O . ALA A 1 108 ? 29.101 1.852 0.598 1.00 13.61 508 ALA A O 1
ATOM 817 N N . ILE A 1 109 ? 27.157 0.967 -0.109 1.00 11.84 509 ILE A N 1
ATOM 818 C CA . ILE A 1 109 ? 26.696 2.157 -0.818 1.00 12.31 509 ILE A CA 1
ATOM 819 C C . ILE A 1 109 ? 25.460 2.629 -0.063 1.00 12.11 509 ILE A C 1
ATOM 820 O O . ILE A 1 109 ? 24.387 2.021 -0.172 1.00 11.71 509 ILE A O 1
ATOM 825 N N . ASN A 1 110 ? 25.602 3.678 0.753 1.00 13.14 510 ASN A N 1
ATOM 826 C CA . ASN A 1 110 ? 24.529 4.072 1.664 1.00 13.72 510 ASN A CA 1
ATOM 827 C C . ASN A 1 110 ? 23.638 5.108 0.996 1.00 13.53 510 ASN A C 1
ATOM 828 O O . ASN A 1 110 ? 24.055 6.252 0.771 1.00 14.18 510 ASN A O 1
ATOM 833 N N . PHE A 1 111 ? 22.399 4.718 0.719 1.00 13.04 511 PHE A N 1
ATOM 834 C CA . PHE A 1 111 ? 21.468 5.573 -0.019 1.00 13.16 511 PHE A CA 1
ATOM 835 C C . PHE A 1 111 ? 20.631 6.498 0.857 1.00 17.16 511 PHE A C 1
ATOM 836 O O . PHE A 1 111 ? 20.026 7.432 0.320 1.00 18.88 511 PHE A O 1
ATOM 844 N N . ILE A 1 112 ? 20.572 6.284 2.163 1.00 14.72 512 ILE A N 1
ATOM 845 C CA . ILE A 1 112 ? 19.721 7.065 3.050 1.00 15.90 512 ILE A CA 1
ATOM 846 C C . ILE A 1 112 ? 20.616 7.824 4.030 1.00 17.30 512 ILE A C 1
ATOM 847 O O . ILE A 1 112 ? 21.128 7.248 4.992 1.00 18.32 512 ILE A O 1
ATOM 852 N N . PRO A 1 113 ? 20.825 9.123 3.824 1.00 17.84 513 PRO A N 1
ATOM 853 C CA . PRO A 1 113 ? 21.705 9.888 4.723 1.00 19.76 513 PRO A CA 1
ATOM 854 C C . PRO A 1 113 ? 21.188 9.902 6.158 1.00 21.65 513 PRO A C 1
ATOM 855 O O . PRO A 1 113 ? 19.981 9.885 6.403 1.00 21.70 513 PRO A O 1
ATOM 859 N N . GLU A 1 114 ? 22.124 9.948 7.116 1.00 23.70 514 GLU A N 1
ATOM 860 C CA . GLU A 1 114 ? 21.747 9.976 8.530 1.00 29.56 514 GLU A CA 1
ATOM 861 C C . GLU A 1 114 ? 20.887 11.185 8.846 1.00 33.24 514 GLU A C 1
ATOM 862 O O . GLU A 1 114 ? 20.018 11.129 9.725 1.00 45.74 514 GLU A O 1
ATOM 868 N N . ASP A 1 115 ? 21.084 12.264 8.108 1.00 26.99 515 ASP A N 1
ATOM 869 C CA . ASP A 1 115 ? 20.444 13.539 8.365 1.00 34.38 515 ASP A CA 1
ATOM 870 C C . ASP A 1 115 ? 19.081 13.656 7.694 1.00 26.53 515 ASP A C 1
ATOM 871 O O . ASP A 1 115 ? 18.437 14.706 7.801 1.00 35.57 515 ASP A O 1
ATOM 876 N N . LEU A 1 116 ? 18.635 12.623 6.987 1.00 24.27 516 LEU A N 1
ATOM 877 C CA . LEU A 1 116 ? 17.372 12.684 6.262 1.00 24.84 516 LEU A CA 1
ATOM 878 C C . LEU A 1 116 ? 16.249 12.216 7.175 1.00 24.06 516 LEU A C 1
ATOM 879 O O . LEU A 1 116 ? 16.314 11.117 7.734 1.00 26.98 516 LEU A O 1
ATOM 884 N N . SER A 1 117 ? 15.224 13.049 7.322 1.00 24.85 517 SER A N 1
ATOM 885 C CA . SER A 1 117 ? 14.078 12.672 8.135 1.00 26.35 517 SER A CA 1
ATOM 886 C C . SER A 1 117 ? 13.277 11.576 7.443 1.00 25.07 517 SER A C 1
ATOM 887 O O . SER A 1 117 ? 13.301 11.439 6.218 1.00 23.06 517 SER A O 1
ATOM 890 N N . GLU A 1 118 ? 12.568 10.778 8.245 1.00 26.96 518 GLU A N 1
ATOM 891 C CA . GLU A 1 118 ? 11.687 9.769 7.665 1.00 30.74 518 GLU A CA 1
ATOM 892 C C . GLU A 1 118 ? 10.597 10.414 6.818 1.00 24.97 518 GLU A C 1
ATOM 893 O O . GLU A 1 118 ? 10.186 9.851 5.793 1.00 22.76 518 GLU A O 1
ATOM 899 N N . GLU A 1 119 ? 10.115 11.589 7.233 1.00 25.03 519 GLU A N 1
ATOM 900 C CA . GLU A 1 119 ? 9.092 12.284 6.463 1.00 25.65 519 GLU A CA 1
ATOM 901 C C . GLU A 1 119 ? 9.605 12.636 5.078 1.00 27.12 519 GLU A C 1
ATOM 902 O O . GLU A 1 119 ? 8.886 12.484 4.086 1.00 22.06 519 GLU A O 1
ATOM 908 N N . GLU A 1 120 ? 10.841 13.130 4.991 1.00 21.99 520 GLU A N 1
ATOM 909 C CA . GLU A 1 120 ? 11.377 13.515 3.692 1.00 20.94 520 GLU A CA 1
ATOM 910 C C . GLU A 1 120 ? 11.821 12.302 2.889 1.00 21.50 520 GLU A C 1
ATOM 911 O O . GLU A 1 120 ? 11.734 12.323 1.657 1.00 21.68 520 GLU A O 1
ATOM 917 N N . LEU A 1 121 ? 12.293 11.238 3.556 1.00 18.71 521 LEU A N 1
ATOM 918 C CA . LEU A 1 121 ? 12.541 9.980 2.855 1.00 21.03 521 LEU A CA 1
ATOM 919 C C . LEU A 1 121 ? 11.277 9.510 2.149 1.00 17.49 521 LEU A C 1
ATOM 920 O O . LEU A 1 121 ? 11.306 9.156 0.964 1.00 18.55 521 LEU A O 1
ATOM 925 N N . TRP A 1 122 ? 10.154 9.517 2.868 1.00 17.88 522 TRP A N 1
ATOM 926 C CA . TRP A 1 122 ? 8.879 9.137 2.273 1.00 18.86 522 TRP A CA 1
ATOM 927 C C . TRP A 1 122 ? 8.499 10.089 1.148 1.00 24.34 522 TRP A C 1
ATOM 928 O O . TRP A 1 122 ? 8.125 9.655 0.052 1.00 20.56 522 TRP A O 1
ATOM 939 N N . ASP A 1 123 ? 8.607 11.396 1.399 1.00 21.98 523 ASP A N 1
ATOM 940 C CA . ASP A 1 123 ? 8.206 12.383 0.402 1.00 22.50 523 ASP A CA 1
ATOM 941 C C . ASP A 1 123 ? 8.960 12.177 -0.904 1.00 20.07 523 ASP A C 1
ATOM 942 O O . ASP A 1 123 ? 8.358 12.138 -1.984 1.00 23.84 523 ASP A O 1
ATOM 947 N N . ILE A 1 124 ? 10.285 12.023 -0.823 1.00 18.48 524 ILE A N 1
ATOM 948 C CA . ILE A 1 124 ? 11.078 11.854 -2.036 1.00 20.12 524 ILE A CA 1
ATOM 949 C C . ILE A 1 124 ? 10.724 10.541 -2.719 1.00 17.82 524 ILE A C 1
ATOM 950 O O . ILE A 1 124 ? 10.398 10.514 -3.913 1.00 18.78 524 ILE A O 1
ATOM 955 N N . THR A 1 125 ? 10.752 9.439 -1.968 1.00 15.77 525 THR A N 1
ATOM 956 C CA . THR A 1 125 ? 10.712 8.131 -2.621 1.00 15.07 525 THR A CA 1
ATOM 957 C C . THR A 1 125 ? 9.308 7.756 -3.080 1.00 16.18 525 THR A C 1
ATOM 958 O O . THR A 1 125 ? 9.143 7.241 -4.193 1.00 18.59 525 THR A O 1
ATOM 962 N N . TYR A 1 126 ? 8.285 7.987 -2.250 1.00 19.19 526 TYR A N 1
ATOM 963 C CA . TYR A 1 126 ? 6.934 7.647 -2.675 1.00 22.96 526 TYR A CA 1
ATOM 964 C C . TYR A 1 126 ? 6.540 8.429 -3.922 1.00 24.00 526 TYR A C 1
ATOM 965 O O . TYR A 1 126 ? 5.957 7.869 -4.858 1.00 24.02 526 TYR A O 1
ATOM 974 N N . ASN A 1 127 ? 6.885 9.716 -3.978 1.00 20.85 527 ASN A N 1
ATOM 975 C CA . ASN A 1 127 ? 6.468 10.499 -5.128 1.00 22.97 527 ASN A CA 1
ATOM 976 C C . ASN A 1 127 ? 7.273 10.147 -6.369 1.00 22.40 527 ASN A C 1
ATOM 977 O O . ASN A 1 127 ? 6.753 10.243 -7.486 1.00 26.13 527 ASN A O 1
ATOM 982 N N . ARG A 1 128 ? 8.523 9.712 -6.203 1.00 20.23 528 ARG A N 1
ATOM 983 C CA . ARG A 1 128 ? 9.263 9.170 -7.338 1.00 19.95 528 ARG A CA 1
ATOM 984 C C . ARG A 1 128 ? 8.573 7.936 -7.895 1.00 20.08 528 ARG A C 1
ATOM 985 O O . ARG A 1 128 ? 8.388 7.806 -9.110 1.00 21.67 528 ARG A O 1
ATOM 993 N N . VAL A 1 129 ? 8.183 7.015 -7.013 1.00 21.16 529 VAL A N 1
ATOM 994 C CA . VAL A 1 129 ? 7.599 5.755 -7.458 1.00 20.01 529 VAL A CA 1
ATOM 995 C C . VAL A 1 129 ? 6.275 5.997 -8.172 1.00 21.83 529 VAL A C 1
ATOM 996 O O . VAL A 1 129 ? 6.009 5.420 -9.233 1.00 27.28 529 VAL A O 1
ATOM 1000 N N . ILE A 1 130 ? 5.420 6.853 -7.612 1.00 25.53 530 ILE A N 1
ATOM 1001 C CA . ILE A 1 130 ? 4.123 7.060 -8.253 1.00 27.95 530 ILE A CA 1
ATOM 1002 C C . ILE A 1 130 ? 4.258 7.903 -9.519 1.00 30.82 530 ILE A C 1
ATOM 1003 O O . ILE A 1 130 ? 3.548 7.668 -10.503 1.00 34.54 530 ILE A O 1
ATOM 1008 N N . GLN A 1 131 ? 5.169 8.876 -9.534 1.00 27.54 531 GLN A N 1
ATOM 1009 C CA . GLN A 1 131 ? 5.264 9.775 -10.681 1.00 30.20 531 GLN A CA 1
ATOM 1010 C C . GLN A 1 131 ? 6.072 9.181 -11.827 1.00 30.04 531 GLN A C 1
ATOM 1011 O O . GLN A 1 131 ? 5.760 9.438 -12.995 1.00 35.84 531 GLN A O 1
ATOM 1017 N N . ARG A 1 132 ? 7.114 8.406 -11.523 1.00 27.13 532 ARG A N 1
ATOM 1018 C CA . ARG A 1 132 ? 8.043 7.930 -12.536 1.00 29.47 532 ARG A CA 1
ATOM 1019 C C . ARG A 1 132 ? 8.050 6.416 -12.715 1.00 28.39 532 ARG A C 1
ATOM 1020 O O . ARG A 1 132 ? 8.579 5.938 -13.727 1.00 30.16 532 ARG A O 1
ATOM 1028 N N . GLY A 1 133 ? 7.487 5.655 -11.783 1.00 42.37 533 GLY A N 1
ATOM 1029 C CA . GLY A 1 133 ? 7.458 4.212 -11.890 1.00 41.49 533 GLY A CA 1
ATOM 1030 C C . GLY A 1 133 ? 8.589 3.543 -11.126 1.00 38.35 533 GLY A C 1
ATOM 1031 O O . GLY A 1 133 ? 9.618 4.140 -10.818 1.00 36.83 533 GLY A O 1
ATOM 1032 N N . ASP A 1 134 ? 8.372 2.268 -10.809 1.00 37.83 534 ASP A N 1
ATOM 1033 C CA . ASP A 1 134 ? 9.368 1.440 -10.146 1.00 35.62 534 ASP A CA 1
ATOM 1034 C C . ASP A 1 134 ? 9.095 0.002 -10.552 1.00 36.57 534 ASP A C 1
ATOM 1035 O O . ASP A 1 134 ? 7.938 -0.425 -10.599 1.00 38.17 534 ASP A O 1
ATOM 1040 N N . ASN A 1 135 ? 10.156 -0.738 -10.857 1.00 36.11 535 ASN A N 1
ATOM 1041 C CA . ASN A 1 135 ? 10.002 -2.084 -11.385 1.00 37.71 535 ASN A CA 1
ATOM 1042 C C . ASN A 1 135 ? 10.135 -3.160 -10.316 1.00 36.96 535 ASN A C 1
ATOM 1043 O O . ASN A 1 135 ? 10.180 -4.348 -10.654 1.00 38.52 535 ASN A O 1
ATOM 1048 N N . HIS A 1 136 ? 10.185 -2.779 -9.040 1.00 35.03 536 HIS A N 1
ATOM 1049 C CA . HIS A 1 136 ? 10.049 -3.767 -7.977 1.00 34.77 536 HIS A CA 1
ATOM 1050 C C . HIS A 1 136 ? 8.797 -4.596 -8.229 1.00 36.85 536 HIS A C 1
ATOM 1051 O O . HIS A 1 136 ? 7.699 -4.046 -8.347 1.00 37.63 536 HIS A O 1
ATOM 1058 N N . GLN A 1 137 ? 8.973 -5.920 -8.333 1.00 38.29 537 GLN A N 1
ATOM 1059 C CA . GLN A 1 137 ? 7.954 -6.757 -8.967 1.00 41.04 537 GLN A CA 1
ATOM 1060 C C . GLN A 1 137 ? 6.599 -6.627 -8.280 1.00 41.49 537 GLN A C 1
ATOM 1061 O O . GLN A 1 137 ? 5.563 -6.559 -8.952 1.00 43.62 537 GLN A O 1
ATOM 1067 N N . SER A 1 138 ? 6.582 -6.579 -6.946 1.00 39.95 538 SER A N 1
ATOM 1068 C CA . SER A 1 138 ? 5.302 -6.557 -6.247 1.00 42.76 538 SER A CA 1
ATOM 1069 C C . SER A 1 138 ? 4.528 -5.267 -6.488 1.00 42.03 538 SER A C 1
ATOM 1070 O O . SER A 1 138 ? 3.323 -5.226 -6.211 1.00 42.97 538 SER A O 1
ATOM 1073 N N . ILE A 1 139 ? 5.176 -4.226 -7.015 1.00 39.82 539 ILE A N 1
ATOM 1074 C CA . ILE A 1 139 ? 4.532 -2.926 -7.171 1.00 40.38 539 ILE A CA 1
ATOM 1075 C C . ILE A 1 139 ? 4.678 -2.398 -8.592 1.00 41.45 539 ILE A C 1
ATOM 1076 O O . ILE A 1 139 ? 4.285 -1.262 -8.876 1.00 42.25 539 ILE A O 1
ATOM 1081 N N . LYS A 1 140 ? 5.239 -3.207 -9.496 1.00 41.93 540 LYS A N 1
ATOM 1082 C CA . LYS A 1 140 ? 5.505 -2.717 -10.848 1.00 43.04 540 LYS A CA 1
ATOM 1083 C C . LYS A 1 140 ? 4.219 -2.340 -11.580 1.00 47.07 540 LYS A C 1
ATOM 1084 O O . LYS A 1 140 ? 4.229 -1.428 -12.416 1.00 47.26 540 LYS A O 1
ATOM 1090 N N . SER A 1 141 ? 3.106 -3.011 -11.269 1.00 51.83 541 SER A N 1
ATOM 1091 C CA . SER A 1 141 ? 1.844 -2.705 -11.937 1.00 63.45 541 SER A CA 1
ATOM 1092 C C . SER A 1 141 ? 1.245 -1.392 -11.446 1.00 65.84 541 SER A C 1
ATOM 1093 O O . SER A 1 141 ? 0.691 -0.627 -12.244 1.00 70.33 541 SER A O 1
ATOM 1096 N N . GLN A 1 142 ? 1.333 -1.122 -10.140 1.00 62.76 542 GLN A N 1
ATOM 1097 C CA . GLN A 1 142 ? 0.711 0.051 -9.519 1.00 63.06 542 GLN A CA 1
ATOM 1098 C C . GLN A 1 142 ? -0.770 0.173 -9.863 1.00 68.55 542 GLN A C 1
ATOM 1099 O O . GLN A 1 142 ? -1.297 1.282 -10.001 1.00 71.61 542 GLN A O 1
ATOM 1105 N N . LEU A 1 143 ? -1.454 -0.959 -10.026 1.00 71.81 543 LEU A N 1
ATOM 1106 C CA . LEU A 1 143 ? -2.902 -0.937 -10.183 1.00 76.87 543 LEU A CA 1
ATOM 1107 C C . LEU A 1 143 ? -3.623 -0.757 -8.854 1.00 77.83 543 LEU A C 1
ATOM 1108 O O . LEU A 1 143 ? -4.849 -0.591 -8.841 1.00 80.73 543 LEU A O 1
ATOM 1113 N N . ASP A 1 144 ? -2.888 -0.790 -7.742 1.00 68.98 544 ASP A N 1
ATOM 1114 C CA . ASP A 1 144 ? -3.436 -0.540 -6.410 1.00 71.13 544 ASP A CA 1
ATOM 1115 C C . ASP A 1 144 ? -2.432 0.357 -5.692 1.00 68.42 544 ASP A C 1
ATOM 1116 O O . ASP A 1 144 ? -1.456 -0.133 -5.118 1.00 58.88 544 ASP A O 1
ATOM 1121 N N . GLU A 1 145 ? -2.675 1.671 -5.724 1.00 58.73 545 GLU A N 1
ATOM 1122 C CA . GLU A 1 145 ? -1.787 2.607 -5.043 1.00 60.65 545 GLU A CA 1
ATOM 1123 C C . GLU A 1 145 ? -1.703 2.327 -3.546 1.00 57.29 545 GLU A C 1
ATOM 1124 O O . GLU A 1 145 ? -0.699 2.679 -2.913 1.00 49.16 545 GLU A O 1
ATOM 1130 N N . ASN A 1 146 ? -2.728 1.687 -2.972 1.00 54.63 546 ASN A N 1
ATOM 1131 C CA . ASN A 1 146 ? -2.660 1.274 -1.574 1.00 43.88 546 A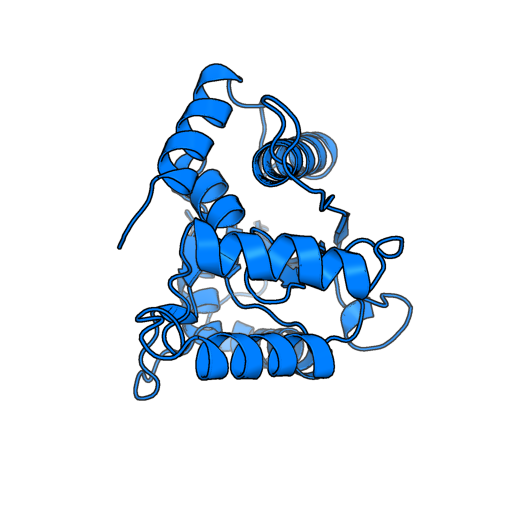SN A CA 1
ATOM 1132 C C . ASN A 1 146 ? -1.628 0.172 -1.381 1.00 39.22 546 ASN A C 1
ATOM 1133 O O . ASN A 1 146 ? -0.955 0.119 -0.346 1.00 37.06 546 ASN A O 1
ATOM 1138 N N . LEU A 1 147 ? -1.504 -0.725 -2.361 1.00 40.40 547 LEU A N 1
ATOM 1139 C CA . LEU A 1 147 ? -0.514 -1.793 -2.278 1.00 40.74 547 LEU A CA 1
ATOM 1140 C C . LEU A 1 147 ? 0.900 -1.238 -2.382 1.00 34.72 547 LEU A C 1
ATOM 1141 O O . LEU A 1 147 ? 1.809 -1.703 -1.683 1.00 30.36 547 LEU A O 1
ATOM 1146 N N . VAL A 1 148 ? 1.100 -0.248 -3.256 1.00 33.42 548 VAL A N 1
ATOM 1147 C CA . VAL A 1 148 ? 2.408 0.394 -3.391 1.00 27.91 548 VAL A CA 1
ATOM 1148 C C . VAL A 1 14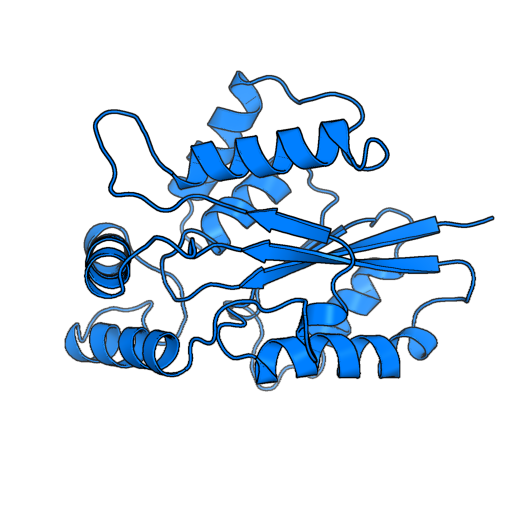8 ? 2.816 1.041 -2.078 1.00 25.13 548 VAL A C 1
ATOM 1149 O O . VAL A 1 148 ? 3.943 0.861 -1.594 1.00 23.65 548 VAL A O 1
ATOM 1153 N N . GLU A 1 149 ? 1.901 1.815 -1.488 1.00 27.31 549 GLU A N 1
ATOM 1154 C CA . GLU A 1 149 ? 2.186 2.449 -0.208 1.00 26.23 549 GLU A CA 1
ATOM 1155 C C . GLU A 1 149 ? 2.507 1.404 0.850 1.00 25.72 549 GLU A C 1
ATOM 1156 O O . GLU A 1 149 ? 3.469 1.554 1.613 1.00 26.33 549 GLU A O 1
ATOM 1162 N N . SER A 1 150 ? 1.743 0.312 0.868 1.00 29.38 550 SER A N 1
ATOM 1163 C CA . SER A 1 150 ? 1.918 -0.706 1.897 1.00 28.97 550 SER A CA 1
ATOM 1164 C C . SER A 1 150 ? 3.256 -1.419 1.757 1.00 25.60 550 SER A C 1
ATOM 1165 O O . SER A 1 150 ? 3.935 -1.677 2.759 1.00 24.51 550 SER A O 1
ATOM 1168 N N . VAL A 1 151 ? 3.652 -1.754 0.528 1.00 21.97 551 VAL A N 1
ATOM 1169 C CA . VAL A 1 151 ? 4.940 -2.408 0.325 1.00 19.62 551 VAL A CA 1
ATOM 1170 C C . VAL A 1 151 ? 6.083 -1.456 0.659 1.00 19.43 551 VAL A C 1
ATOM 1171 O O . VAL A 1 151 ? 7.067 -1.843 1.305 1.00 21.40 551 VAL A O 1
ATOM 1175 N N . MET A 1 152 ? 5.983 -0.195 0.224 1.00 19.73 552 MET A N 1
ATOM 1176 C CA . MET A 1 152 ? 7.059 0.753 0.496 1.00 17.36 552 MET A CA 1
ATOM 1177 C C . MET A 1 152 ? 7.206 0.999 1.989 1.00 19.55 552 MET A C 1
ATOM 1178 O O . MET A 1 152 ? 8.330 1.126 2.497 1.00 21.57 552 MET A O 1
ATOM 1183 N N . LYS A 1 153 ? 6.079 1.084 2.704 1.00 21.87 553 LYS A N 1
ATOM 1184 C CA . LYS A 1 153 ? 6.114 1.233 4.154 1.00 19.81 553 LYS A CA 1
ATOM 1185 C C . LYS A 1 153 ? 6.760 0.037 4.829 1.00 22.59 553 LYS A C 1
ATOM 1186 O O . LYS A 1 153 ? 7.399 0.195 5.874 1.00 21.83 553 LYS A O 1
ATOM 1192 N N . GLY A 1 154 ? 6.596 -1.159 4.259 1.00 21.55 554 GLY A N 1
ATOM 1193 C CA . GLY A 1 154 ? 7.216 -2.335 4.848 1.00 22.20 554 GLY A CA 1
ATOM 1194 C C . GLY A 1 154 ? 8.727 -2.224 4.872 1.00 20.07 554 GLY A C 1
ATOM 1195 O O . GLY A 1 154 ? 9.365 -2.476 5.898 1.00 20.34 554 GLY A O 1
ATOM 1196 N N . PHE A 1 155 ? 9.314 -1.824 3.741 1.00 18.25 555 PHE A N 1
ATOM 1197 C CA . PHE A 1 155 ? 10.760 -1.648 3.665 1.00 15.54 555 PHE A CA 1
ATOM 1198 C C . PHE A 1 155 ? 11.243 -0.550 4.598 1.00 18.24 555 PHE A C 1
ATOM 1199 O O . PHE A 1 155 ? 12.336 -0.652 5.170 1.00 18.71 555 PHE A O 1
ATOM 1207 N N . ILE A 1 156 ? 10.471 0.529 4.733 1.00 18.09 556 ILE A N 1
ATOM 1208 C CA . ILE A 1 156 ? 10.878 1.602 5.631 1.00 16.68 556 ILE A CA 1
ATOM 1209 C C . ILE A 1 156 ? 10.750 1.158 7.084 1.00 16.72 556 ILE A C 1
ATOM 1210 O O . ILE A 1 156 ? 11.610 1.466 7.915 1.00 19.46 556 ILE A O 1
ATOM 1215 N N . GLN A 1 157 ? 9.704 0.390 7.410 1.00 18.12 557 GLN A N 1
ATOM 1216 C CA . GLN A 1 157 ? 9.562 -0.107 8.779 1.00 22.33 557 GLN A CA 1
ATOM 1217 C C . GLN A 1 157 ? 10.725 -1.015 9.169 1.00 19.65 557 GLN A C 1
ATOM 1218 O O . GLN A 1 157 ? 11.155 -1.020 10.334 1.00 24.02 557 GLN A O 1
ATOM 1224 N N . ARG A 1 158 ? 11.233 -1.799 8.216 1.00 19.75 558 ARG A N 1
ATOM 1225 C CA . ARG A 1 158 ? 12.325 -2.733 8.463 1.00 16.07 558 ARG A CA 1
ATOM 1226 C C . ARG A 1 158 ? 13.691 -2.061 8.390 1.00 15.16 558 ARG A C 1
ATOM 1227 O O . ARG A 1 158 ? 14.690 -2.681 8.770 1.00 20.21 558 ARG A O 1
ATOM 1235 N N . TYR A 1 159 ? 13.749 -0.817 7.916 1.00 19.58 559 TYR A N 1
ATOM 1236 C CA . TYR A 1 159 ? 15.019 -0.147 7.672 1.00 18.38 559 TYR A CA 1
ATOM 1237 C C . TYR A 1 159 ? 15.791 0.076 8.966 1.00 19.62 559 TYR A C 1
ATOM 1238 O O . TYR A 1 159 ? 15.264 0.630 9.940 1.00 21.68 559 TYR A O 1
ATOM 1247 N N . GLN A 1 160 ? 17.051 -0.344 8.959 1.00 19.04 560 GLN A N 1
ATOM 1248 C CA . GLN A 1 160 ? 17.953 -0.162 10.092 1.00 20.16 560 GLN A CA 1
ATOM 1249 C C . GLN A 1 160 ? 19.196 0.510 9.533 1.00 19.40 560 GLN A C 1
ATOM 1250 O O . GLN A 1 160 ? 19.855 -0.062 8.643 1.00 17.52 560 GLN A O 1
ATOM 1256 N N . PRO A 1 161 ? 19.508 1.732 9.950 1.00 19.20 561 PRO A N 1
ATOM 1257 C CA . PRO A 1 161 ? 20.623 2.458 9.336 1.00 18.08 561 PRO A CA 1
ATOM 1258 C C . PRO A 1 161 ? 21.937 1.717 9.519 1.00 21.04 561 PRO A C 1
ATOM 1259 O O . PRO A 1 161 ? 22.132 0.955 10.470 1.00 22.30 561 PRO A O 1
ATOM 1263 N N . ILE A 1 162 ? 22.845 1.936 8.569 1.00 19.09 562 ILE A N 1
ATOM 1264 C CA . ILE A 1 162 ? 24.166 1.335 8.660 1.00 17.25 562 ILE A CA 1
ATOM 1265 C C . ILE A 1 162 ? 24.834 1.749 9.969 1.00 23.54 562 ILE A C 1
ATOM 1266 O O . ILE A 1 162 ? 24.723 2.899 10.417 1.00 24.02 562 ILE A O 1
ATOM 1271 N N . ASN A 1 163 ? 25.506 0.794 10.615 1.00 20.53 563 ASN A N 1
ATOM 1272 C CA . ASN A 1 163 ? 26.229 1.080 11.858 1.00 27.48 563 ASN A CA 1
ATOM 1273 C C . ASN A 1 163 ? 27.493 0.216 11.863 1.00 24.49 563 ASN A C 1
ATOM 1274 O O . ASN A 1 163 ? 27.466 -0.942 12.286 1.00 24.66 563 ASN A O 1
ATOM 1279 N N . THR A 1 164 ? 28.600 0.798 11.394 1.00 23.75 564 THR A N 1
ATOM 1280 C CA . THR A 1 164 ? 29.843 0.041 11.279 1.00 25.21 564 THR A CA 1
ATOM 1281 C C . THR A 1 164 ? 30.563 -0.137 12.611 1.00 25.30 564 THR A C 1
ATOM 1282 O O . THR A 1 164 ? 31.612 -0.790 12.647 1.00 24.28 564 THR A O 1
ATOM 1286 N N . SER A 1 165 ? 30.027 0.399 13.706 1.00 27.30 565 SER A N 1
ATOM 1287 C CA . SER A 1 165 ? 30.604 0.159 15.022 1.00 33.06 565 SER A CA 1
ATOM 1288 C C . SER A 1 165 ? 30.120 -1.146 15.651 1.00 30.88 565 SER A C 1
ATOM 1289 O O . SER A 1 165 ? 30.396 -1.380 16.832 1.00 35.56 565 SER A O 1
ATOM 1292 N N . ARG A 1 166 ? 29.417 -1.994 14.902 1.00 30.72 566 ARG A N 1
ATOM 1293 C CA . ARG A 1 166 ? 28.827 -3.201 15.467 1.00 33.90 566 ARG A CA 1
ATOM 1294 C C . ARG A 1 166 ? 28.495 -4.172 14.342 1.00 31.32 566 ARG A C 1
ATOM 1295 O O . ARG A 1 166 ? 28.461 -3.797 13.171 1.00 26.98 566 ARG A O 1
ATOM 1303 N N . SER A 1 167 ? 28.240 -5.425 14.721 1.00 33.11 567 SER A N 1
ATOM 1304 C CA . SER A 1 167 ? 27.827 -6.438 13.756 1.00 28.17 567 SER A CA 1
ATOM 1305 C C . SER A 1 167 ? 26.415 -6.141 13.254 1.00 33.60 567 SER A C 1
ATOM 1306 O O . SER A 1 167 ? 25.559 -5.703 14.028 1.00 33.02 567 SER A O 1
ATOM 1309 N N . PRO A 1 168 ? 26.125 -6.392 11.967 1.00 27.75 568 PRO A N 1
ATOM 1310 C CA . PRO A 1 168 ? 27.003 -6.970 10.940 1.00 24.57 568 PRO A CA 1
ATOM 1311 C C . PRO A 1 168 ? 27.782 -5.941 10.125 1.00 23.13 568 PRO A C 1
ATOM 1312 O O . PRO A 1 168 ? 28.718 -6.322 9.412 1.00 20.34 568 PRO A O 1
ATOM 1316 N N . ASP A 1 169 ? 27.399 -4.665 10.225 1.00 22.03 569 ASP A N 1
ATOM 1317 C CA . ASP A 1 169 ? 27.935 -3.663 9.311 1.00 18.85 569 ASP A CA 1
ATOM 1318 C C . ASP A 1 169 ? 29.413 -3.386 9.539 1.00 18.29 569 ASP A C 1
ATOM 1319 O O . ASP A 1 169 ? 30.058 -2.829 8.646 1.00 17.22 569 ASP A O 1
ATOM 1324 N N . ASP A 1 170 ? 29.966 -3.778 10.693 1.00 19.90 570 ASP A N 1
ATOM 1325 C CA . ASP A 1 170 ? 31.400 -3.618 10.894 1.00 22.51 570 ASP A CA 1
ATOM 1326 C C . ASP A 1 170 ? 32.219 -4.464 9.928 1.00 21.51 570 ASP A C 1
ATOM 1327 O O . ASP 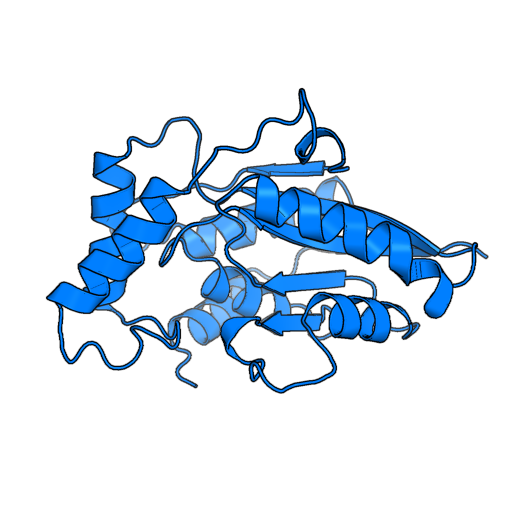A 1 170 ? 33.432 -4.251 9.827 1.00 23.49 570 ASP A O 1
ATOM 1332 N N . GLN A 1 171 ? 31.586 -5.378 9.188 1.00 21.28 571 GLN A N 1
ATOM 1333 C CA . GLN A 1 171 ? 32.295 -6.194 8.209 1.00 20.21 571 GLN A CA 1
ATOM 1334 C C . GLN A 1 171 ? 32.534 -5.470 6.890 1.00 19.87 571 GLN A C 1
ATOM 1335 O O . GLN A 1 171 ? 33.311 -5.957 6.064 1.00 19.00 571 GLN A O 1
ATOM 1341 N N . PHE A 1 172 ? 31.897 -4.331 6.660 1.00 17.42 572 PHE A N 1
ATOM 1342 C CA . PHE A 1 172 ? 32.202 -3.587 5.453 1.00 14.98 572 PHE A CA 1
ATOM 1343 C C . PHE A 1 172 ? 33.644 -3.097 5.489 1.00 16.50 572 PHE A C 1
ATOM 1344 O O . PHE A 1 172 ? 34.168 -2.707 6.538 1.00 18.33 572 PHE A O 1
ATOM 1352 N N . ASP A 1 173 ? 34.274 -3.096 4.320 1.00 14.89 573 ASP A N 1
ATOM 1353 C CA . ASP A 1 173 ? 35.633 -2.591 4.189 1.00 17.85 573 ASP A CA 1
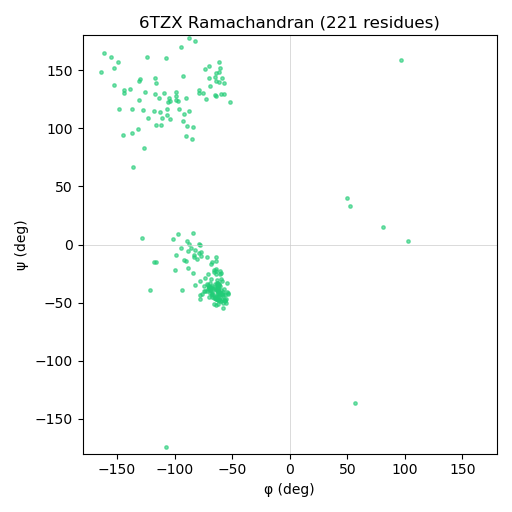ATOM 1354 C C . ASP A 1 173 ? 35.684 -1.101 3.903 1.00 17.85 573 ASP A C 1
ATOM 1355 O O . ASP A 1 173 ? 36.719 -0.468 4.153 1.00 19.24 573 ASP A O 1
ATOM 1360 N N . HIS A 1 174 ? 34.589 -0.535 3.401 1.00 15.03 574 HIS A N 1
ATOM 1361 C CA . HIS A 1 174 ? 34.507 0.855 2.974 1.00 15.02 574 HIS A CA 1
ATOM 1362 C C . HIS A 1 174 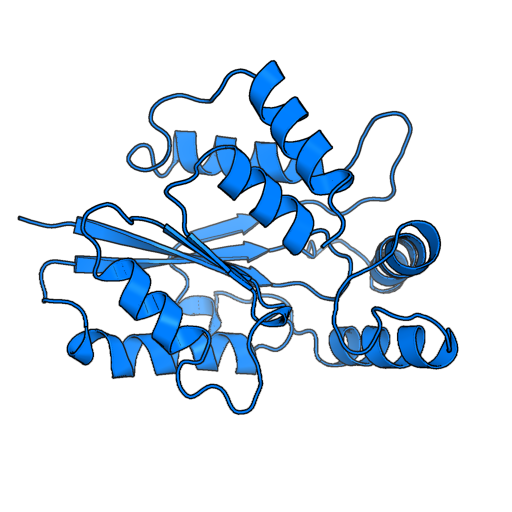? 33.031 1.196 2.863 1.00 13.45 574 HIS A C 1
ATOM 1363 O O . HIS A 1 174 ? 32.211 0.329 2.550 1.00 13.43 574 HIS A O 1
ATOM 1370 N N . VAL A 1 175 ? 32.695 2.455 3.131 1.00 14.71 575 VAL A N 1
ATOM 1371 C CA . VAL A 1 175 ? 31.331 2.954 2.985 1.00 15.36 575 VAL A CA 1
ATOM 1372 C C . VAL A 1 175 ? 31.361 4.183 2.087 1.00 13.14 575 VAL A C 1
ATOM 1373 O O . VAL A 1 175 ? 32.162 5.104 2.310 1.00 15.34 575 VAL A O 1
ATOM 1377 N N . ILE A 1 176 ? 30.484 4.215 1.085 1.00 12.41 576 ILE A N 1
ATOM 1378 C CA . ILE A 1 176 ? 30.290 5.412 0.265 1.00 12.58 576 ILE A CA 1
ATOM 1379 C C . ILE A 1 176 ? 28.963 6.036 0.668 1.00 12.49 576 ILE A C 1
ATOM 1380 O O . ILE A 1 176 ? 27.914 5.382 0.606 1.00 14.38 576 ILE A O 1
ATOM 1385 N N . HIS A 1 177 ? 29.004 7.295 1.092 1.00 13.33 577 HIS A N 1
ATOM 1386 C CA . HIS A 1 177 ? 27.822 7.987 1.585 1.00 13.56 577 HIS A CA 1
ATOM 1387 C C . HIS A 1 177 ? 27.192 8.808 0.471 1.00 13.51 577 HIS A C 1
ATOM 1388 O O . HIS A 1 177 ? 27.792 9.781 -0.003 1.00 16.63 577 HIS A O 1
ATOM 1395 N N . LEU A 1 178 ? 25.969 8.448 0.104 1.00 14.67 578 LEU A N 1
ATOM 1396 C CA . LEU A 1 178 ? 25.235 9.121 -0.956 1.00 14.88 578 LEU A CA 1
ATOM 1397 C C . LEU A 1 178 ? 24.334 10.203 -0.387 1.00 17.11 578 LEU A C 1
ATOM 1398 O O . LEU A 1 178 ? 24.122 10.311 0.822 1.00 18.50 578 LEU A O 1
ATOM 1403 N N . LYS A 1 179 ? 23.793 11.004 -1.294 1.00 17.28 579 LYS A N 1
ATOM 1404 C CA . LYS A 1 179 ? 22.826 12.028 -0.950 1.00 16.91 579 LYS A CA 1
ATOM 1405 C C . LYS A 1 179 ? 21.449 11.593 -1.424 1.00 15.18 579 LYS A C 1
ATOM 1406 O O . LYS A 1 179 ? 21.311 10.734 -2.295 1.00 18.49 579 LYS A O 1
ATOM 1412 N N . LEU A 1 180 ? 20.424 12.206 -0.843 1.00 18.52 580 LEU A N 1
ATOM 1413 C CA . LEU A 1 180 ? 19.060 11.933 -1.280 1.00 17.70 580 LEU A CA 1
ATOM 1414 C C . LEU A 1 180 ? 18.242 13.198 -1.088 1.00 20.68 580 LEU A C 1
ATOM 1415 O O . LEU A 1 180 ? 18.083 13.682 0.038 1.00 21.02 580 LEU A O 1
ATOM 1420 N N . SER A 1 181 ? 17.756 13.750 -2.196 1.00 18.32 581 SER A N 1
ATOM 1421 C CA . SER A 1 181 ? 17.070 15.028 -2.152 1.00 19.19 581 SER A CA 1
ATOM 1422 C C . SER A 1 181 ? 16.019 15.082 -3.245 1.00 17.87 581 SER A C 1
ATOM 1423 O O . SER A 1 181 ? 16.104 14.374 -4.255 1.00 18.66 581 SER A O 1
ATOM 1426 N N . LYS A 1 182 ? 15.033 15.946 -3.023 1.00 22.36 582 LYS A N 1
ATOM 1427 C CA . LYS A 1 182 ? 14.008 16.220 -4.017 1.00 28.46 582 LYS A CA 1
ATOM 1428 C C . LYS A 1 182 ? 14.628 16.870 -5.247 1.00 30.03 582 LYS A C 1
ATOM 1429 O O . LYS A 1 182 ? 15.522 17.714 -5.134 1.00 32.35 582 LYS A O 1
ATOM 1435 N N . ASP A 1 183 ? 14.147 16.475 -6.427 1.00 26.14 583 ASP A N 1
ATOM 1436 C CA . ASP A 1 183 ? 14.572 17.116 -7.666 1.00 28.43 583 ASP A CA 1
ATOM 1437 C C . ASP A 1 183 ? 14.288 18.614 -7.604 1.00 29.48 583 ASP A C 1
ATOM 1438 O O . ASP A 1 183 ? 13.171 19.036 -7.292 1.00 37.43 583 ASP A O 1
ATOM 1443 N N . GLU A 1 184 ? 15.304 19.415 -7.912 1.00 28.86 584 GLU A N 1
ATOM 1444 C CA . GLU A 1 184 ? 15.175 20.866 -7.973 1.00 40.19 584 GLU A CA 1
ATOM 1445 C C . GLU A 1 184 ? 15.911 21.329 -9.216 1.00 41.25 584 GLU A C 1
ATOM 1446 O O . GLU A 1 184 ? 17.127 21.138 -9.319 1.00 37.95 584 GLU A O 1
ATOM 1452 N N . ASN A 1 185 ? 15.175 21.912 -10.155 1.00 46.40 585 ASN A N 1
ATOM 1453 C CA . ASN A 1 185 ? 15.717 22.354 -11.451 1.00 56.70 585 ASN A CA 1
ATOM 1454 C C . ASN A 1 185 ? 16.353 21.134 -12.127 1.00 52.33 585 ASN A C 1
ATOM 1455 O O . ASN A 1 185 ? 15.762 20.043 -12.109 1.00 62.41 585 ASN A O 1
ATOM 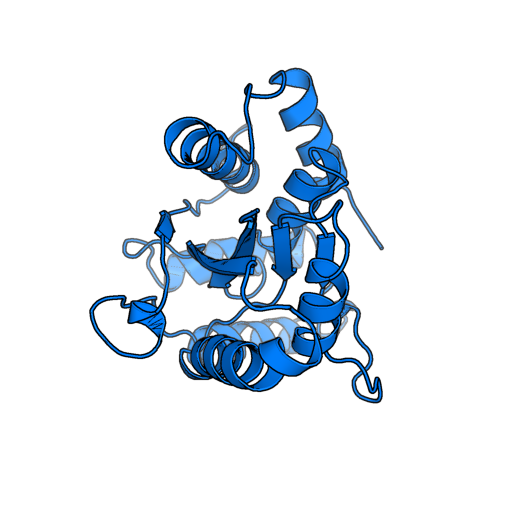1460 N N . SER A 1 186 ? 17.539 21.276 -12.722 1.00 49.51 586 SER A N 1
ATOM 1461 C CA . SER A 1 186 ? 18.177 20.169 -13.424 1.00 50.19 586 SER A CA 1
ATOM 1462 C C . SER A 1 186 ? 18.827 19.167 -12.485 1.00 42.54 586 SER A C 1
ATOM 1463 O O . SER A 1 186 ? 19.288 18.120 -12.952 1.00 45.00 586 SER A O 1
ATOM 1466 N N . LEU A 1 187 ? 18.876 19.450 -11.187 1.00 35.63 587 LEU A N 1
ATOM 1467 C CA . LEU A 1 187 ? 19.631 18.614 -10.265 1.00 31.90 587 LEU A CA 1
ATOM 1468 C C . LEU A 1 187 ? 18.849 17.352 -9.920 1.00 26.43 587 LEU A C 1
ATOM 1469 O O . LEU A 1 187 ? 17.665 17.416 -9.574 1.00 27.95 587 LEU A O 1
ATOM 1474 N N . LYS A 1 188 ? 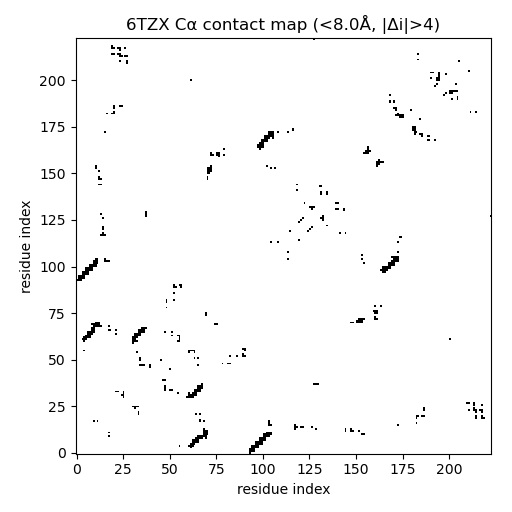19.510 16.203 -10.033 1.00 24.67 588 LYS A N 1
ATOM 1475 C CA . LYS A 1 188 ? 18.937 14.916 -9.659 1.00 23.13 588 LYS A CA 1
ATOM 1476 C C . LYS A 1 188 ? 19.938 14.196 -8.775 1.00 19.15 588 LYS A C 1
ATOM 1477 O O . LYS A 1 188 ? 21.101 14.038 -9.168 1.00 21.63 588 LYS A O 1
ATOM 1483 N N . SER A 1 189 ? 19.513 13.802 -7.567 1.00 17.82 589 SER A N 1
ATOM 1484 C CA . SER A 1 189 ? 20.491 13.242 -6.640 1.00 16.45 589 SER A CA 1
ATOM 1485 C C . SER A 1 189 ? 21.088 11.940 -7.163 1.00 13.70 589 SER A C 1
ATOM 1486 O O . SER A 1 189 ? 22.217 11.604 -6.804 1.00 16.85 589 SER A O 1
ATOM 1489 N N . SER A 1 190 ? 20.375 11.203 -8.019 1.00 13.88 590 SER A N 1
ATOM 1490 C CA . SER A 1 190 ? 20.965 9.953 -8.495 1.00 13.44 590 SER A CA 1
ATOM 1491 C C . SER A 1 190 ? 22.181 10.217 -9.383 1.00 13.51 590 SER A C 1
ATOM 1492 O O . SER A 1 190 ? 23.168 9.469 -9.318 1.00 13.43 590 SER A O 1
ATOM 1495 N N . LEU A 1 191 ? 22.146 11.277 -10.209 1.00 14.09 591 LEU A N 1
ATOM 1496 C CA . LEU A 1 191 ? 23.329 11.625 -10.996 1.00 15.26 591 LEU A CA 1
ATOM 1497 C C . LEU A 1 191 ? 24.437 12.153 -10.090 1.00 15.45 591 LEU A C 1
ATOM 1498 O O . LEU A 1 191 ? 25.604 11.782 -10.249 1.00 15.32 591 LEU A O 1
ATOM 1503 N N . GLU A 1 192 ? 24.084 12.987 -9.104 1.00 13.35 592 GLU A N 1
ATOM 1504 C CA . GLU A 1 192 ? 25.065 13.398 -8.101 1.00 14.61 592 GLU A CA 1
ATOM 1505 C C . GLU A 1 192 ? 25.729 12.189 -7.460 1.00 14.58 592 GLU A C 1
ATOM 1506 O O . GLU A 1 192 ? 26.949 12.167 -7.255 1.00 16.31 592 GLU A O 1
ATOM 1512 N N . ASN A 1 193 ? 24.934 11.167 -7.147 1.00 14.55 593 ASN A N 1
ATOM 1513 C CA . ASN A 1 193 ? 25.449 9.992 -6.449 1.00 13.37 593 ASN A CA 1
ATOM 1514 C C . ASN A 1 193 ? 26.356 9.148 -7.330 1.00 12.23 593 ASN A C 1
ATOM 1515 O O . ASN A 1 193 ? 27.344 8.578 -6.845 1.00 14.55 593 ASN A O 1
ATOM 1520 N N . VAL A 1 194 ? 26.031 9.030 -8.620 1.00 13.09 594 VAL A N 1
ATOM 1521 C CA . VAL A 1 194 ? 26.949 8.374 -9.547 1.00 13.14 594 VAL A CA 1
ATOM 1522 C C . VAL A 1 194 ? 28.309 9.055 -9.492 1.00 12.41 594 VAL A C 1
ATOM 1523 O O . VAL A 1 194 ? 29.350 8.396 -9.365 1.00 14.70 594 VAL A O 1
ATOM 1527 N N . ARG A 1 195 ? 28.311 10.389 -9.543 1.00 13.40 595 ARG A N 1
ATOM 1528 C CA . ARG A 1 195 ? 29.565 11.129 -9.489 1.00 15.14 595 ARG A CA 1
ATOM 1529 C C . ARG A 1 195 ? 30.268 10.939 -8.146 1.00 15.34 595 ARG A C 1
ATOM 1530 O O . ARG A 1 195 ? 31.499 10.841 -8.099 1.00 16.76 595 ARG A O 1
ATOM 1538 N N . ILE A 1 196 ? 29.511 10.897 -7.044 1.00 13.45 596 ILE A N 1
ATOM 1539 C CA . ILE A 1 196 ? 30.113 10.645 -5.730 1.00 13.45 596 ILE A CA 1
ATOM 1540 C C . ILE A 1 196 ? 30.824 9.296 -5.737 1.00 15.65 596 ILE A C 1
ATOM 1541 O O . ILE A 1 196 ? 31.961 9.165 -5.271 1.00 14.93 596 ILE A O 1
ATOM 1546 N N . ILE A 1 197 ? 30.153 8.271 -6.256 1.00 11.86 597 ILE A N 1
ATOM 1547 C CA . ILE A 1 197 ? 30.751 6.938 -6.300 1.00 11.30 597 ILE A CA 1
ATOM 1548 C C . ILE A 1 197 ? 32.009 6.937 -7.160 1.00 14.88 597 ILE A C 1
ATOM 1549 O O . ILE A 1 197 ? 33.065 6.457 -6.740 1.00 14.28 597 ILE A O 1
ATOM 1554 N N . ILE A 1 198 ? 31.909 7.467 -8.385 1.00 15.00 598 ILE A N 1
ATOM 1555 C CA . ILE A 1 198 ? 33.063 7.515 -9.278 1.00 14.85 598 ILE A CA 1
ATOM 1556 C C . ILE A 1 198 ? 34.229 8.248 -8.618 1.00 14.64 598 ILE A C 1
ATOM 1557 O O . ILE A 1 198 ? 35.367 7.767 -8.624 1.00 16.61 598 ILE A O 1
ATOM 1562 N N . ASP A 1 199 ? 33.965 9.429 -8.043 1.00 14.81 599 ASP A N 1
ATOM 1563 C CA . ASP A 1 199 ? 35.040 10.197 -7.421 1.00 15.90 599 ASP A CA 1
ATOM 1564 C C . ASP A 1 199 ? 35.666 9.436 -6.259 1.00 15.33 599 ASP A C 1
ATOM 1565 O O . ASP A 1 199 ? 36.885 9.482 -6.065 1.00 18.25 599 ASP A O 1
ATOM 1570 N N . ASP A 1 200 ? 34.839 8.762 -5.452 1.00 14.16 600 ASP A N 1
ATOM 1571 C CA . ASP A 1 200 ? 35.358 8.008 -4.316 1.00 15.35 600 ASP A CA 1
ATOM 1572 C C . ASP A 1 200 ? 36.262 6.873 -4.784 1.00 16.69 600 ASP A C 1
ATOM 1573 O O . ASP A 1 200 ? 37.341 6.651 -4.220 1.00 18.47 600 ASP A O 1
ATOM 1578 N N . LEU A 1 201 ? 35.854 6.168 -5.837 1.00 14.85 601 LEU A N 1
ATOM 1579 C CA . LEU A 1 201 ? 36.660 5.060 -6.341 1.00 16.60 601 LEU A CA 1
ATOM 1580 C C . LEU A 1 201 ? 37.919 5.561 -7.040 1.00 18.12 601 LEU A C 1
ATOM 1581 O O . LEU A 1 201 ? 38.994 4.977 -6.874 1.00 19.73 601 LEU A O 1
ATOM 1586 N N . VAL A 1 202 ? 37.815 6.647 -7.820 1.00 17.38 602 VAL A N 1
ATOM 1587 C CA . VAL A 1 202 ? 39.004 7.221 -8.452 1.00 18.35 602 VAL A CA 1
ATOM 1588 C C . VAL A 1 202 ? 40.070 7.523 -7.405 1.00 19.49 602 VAL A C 1
ATOM 1589 O O . VAL A 1 202 ? 41.268 7.278 -7.618 1.00 22.73 602 VAL A O 1
ATOM 1593 N N . GLN A 1 203 ? 39.653 8.045 -6.253 1.00 19.41 603 GLN A N 1
ATOM 1594 C CA . GLN A 1 203 ? 40.602 8.413 -5.213 1.00 20.16 603 GLN A CA 1
ATOM 1595 C C . GLN A 1 203 ? 41.090 7.193 -4.436 1.00 20.68 603 GLN A C 1
ATOM 1596 O O . GLN A 1 203 ? 42.295 7.025 -4.225 1.00 25.16 603 GLN A O 1
ATOM 1602 N N . ASN A 1 204 ? 40.169 6.322 -4.019 1.00 22.45 604 ASN A N 1
ATOM 1603 C CA . ASN A 1 204 ? 40.496 5.281 -3.053 1.00 19.90 604 ASN A CA 1
ATOM 1604 C C . ASN A 1 204 ? 40.748 3.914 -3.671 1.00 20.40 604 ASN A C 1
ATOM 1605 O O . ASN A 1 204 ? 41.409 3.090 -3.033 1.00 23.71 604 ASN A O 1
ATOM 1610 N N . PHE A 1 205 ? 40.246 3.657 -4.879 1.00 22.97 605 PHE A N 1
ATOM 1611 C CA . PHE A 1 205 ? 40.384 2.355 -5.544 1.00 23.32 605 PHE A CA 1
ATOM 1612 C C . PHE A 1 205 ? 40.751 2.574 -7.007 1.00 22.77 605 PHE A C 1
ATOM 1613 O O . PHE A 1 205 ? 39.965 2.287 -7.920 1.00 21.42 605 PHE A O 1
ATOM 1621 N N . PRO A 1 206 ? 41.948 3.107 -7.270 1.00 25.12 606 PRO A N 1
ATOM 1622 C CA . PRO A 1 206 ? 42.346 3.369 -8.663 1.00 32.78 606 PRO A CA 1
ATOM 1623 C C . PRO A 1 206 ? 42.470 2.113 -9.507 1.00 32.20 606 PRO A C 1
ATOM 1624 O O . PRO A 1 206 ? 42.532 2.222 -10.741 1.00 28.84 606 PRO A O 1
ATOM 1628 N N . ASP A 1 207 ? 42.504 0.931 -8.889 1.00 29.35 607 ASP A N 1
ATOM 1629 C CA . ASP A 1 207 ? 42.444 -0.307 -9.654 1.00 30.24 607 ASP A CA 1
ATOM 1630 C C . ASP A 1 207 ? 41.105 -0.480 -10.359 1.00 30.93 607 ASP A C 1
ATOM 1631 O O . ASP A 1 207 ? 41.040 -1.181 -11.374 1.00 32.11 607 ASP A O 1
ATOM 1636 N N . LEU A 1 208 ? 40.045 0.160 -9.865 1.00 22.58 608 LEU A N 1
ATOM 1637 C CA . LEU A 1 208 ? 38.721 0.053 -10.464 1.00 20.68 608 LEU A CA 1
ATOM 1638 C C . LEU A 1 208 ? 38.424 1.160 -11.471 1.00 22.47 608 LEU A C 1
ATOM 1639 O O . LEU A 1 208 ? 37.758 0.915 -12.484 1.00 24.46 608 LEU A O 1
ATOM 1644 N N . ILE A 1 209 ? 38.845 2.392 -11.196 1.00 20.29 609 ILE A N 1
ATOM 1645 C CA . ILE A 1 209 ? 38.709 3.492 -12.148 1.00 20.26 609 ILE A CA 1
ATOM 1646 C C . ILE A 1 209 ? 40.060 4.186 -12.204 1.00 23.59 609 ILE A C 1
ATOM 1647 O O . ILE A 1 209 ? 40.385 4.998 -11.328 1.00 26.57 609 ILE A O 1
ATOM 1652 N N . LYS A 1 210 ? 40.854 3.865 -13.224 1.00 24.78 610 LYS A N 1
ATOM 1653 C CA . LYS A 1 210 ? 42.157 4.500 -13.364 1.00 33.33 610 LYS A CA 1
ATOM 1654 C C . LYS A 1 210 ? 42.018 5.957 -13.790 1.00 31.32 610 LYS A C 1
ATOM 1655 O O . LYS A 1 210 ? 42.809 6.806 -13.363 1.00 32.88 610 LYS A O 1
ATOM 1661 N N . GLU A 1 211 ? 41.007 6.269 -14.597 1.00 29.91 611 GLU A N 1
ATOM 1662 C CA . GLU A 1 211 ? 40.805 7.624 -15.091 1.00 32.21 611 GLU A CA 1
ATOM 1663 C C . GLU A 1 211 ? 39.312 7.903 -15.166 1.00 26.30 611 GLU A C 1
ATOM 1664 O O . GLU A 1 211 ? 38.556 7.097 -15.719 1.00 25.89 611 GLU A O 1
ATOM 1670 N N . LYS A 1 212 ? 38.893 9.034 -14.598 1.00 26.44 612 LYS A N 1
ATOM 1671 C CA . LYS A 1 212 ? 37.476 9.369 -14.570 1.00 22.77 612 LYS A CA 1
ATOM 1672 C C . LYS A 1 212 ? 36.940 9.464 -15.996 1.00 20.14 612 LYS A C 1
ATOM 1673 O O . LYS A 1 212 ? 37.560 10.126 -16.843 1.00 29.57 612 LYS A O 1
ATOM 1679 N N . PRO A 1 213 ? 35.832 8.794 -16.308 1.00 20.26 613 PRO A N 1
ATOM 1680 C CA . PRO A 1 213 ? 35.231 8.913 -17.645 1.00 18.73 613 PRO A CA 1
ATOM 1681 C C . PRO A 1 213 ? 34.811 10.343 -17.936 1.00 20.44 613 PRO A C 1
ATOM 1682 O O . PRO A 1 213 ? 34.577 11.148 -17.033 1.00 22.37 613 PRO A O 1
ATOM 1686 N N . ALA A 1 214 ? 34.716 10.655 -19.228 1.00 19.75 614 ALA A N 1
ATOM 1687 C CA . ALA A 1 214 ? 34.269 11.981 -19.628 1.00 19.76 614 ALA A CA 1
ATOM 1688 C C . ALA A 1 214 ? 32.880 12.265 -19.071 1.00 17.84 614 ALA A C 1
ATOM 1689 O O . ALA A 1 214 ? 32.026 11.379 -19.009 1.00 16.29 614 ALA A O 1
ATOM 1691 N N . ASP A 1 215 ? 32.651 13.522 -18.682 1.00 21.25 615 ASP A N 1
ATOM 1692 C CA . ASP A 1 215 ? 31.363 13.878 -18.100 1.00 16.56 615 ASP A CA 1
ATOM 1693 C C . ASP A 1 215 ? 30.211 13.683 -19.084 1.00 15.94 615 ASP A C 1
ATOM 1694 O O . ASP A 1 215 ? 29.103 13.343 -18.664 1.00 14.71 615 ASP A O 1
ATOM 1699 N N . GLU A 1 216 ? 30.446 13.905 -20.383 1.00 17.11 616 GLU A N 1
ATOM 1700 C CA . GLU A 1 216 ? 29.412 13.640 -21.382 1.00 16.86 616 GLU A CA 1
ATOM 1701 C C . GLU A 1 216 ? 28.952 12.185 -21.323 1.00 15.84 616 GLU A C 1
ATOM 1702 O O . GLU A 1 216 ? 27.761 11.885 -21.488 1.00 15.25 616 GLU A O 1
ATOM 1708 N N . LEU A 1 217 ? 29.888 11.268 -21.090 1.00 15.99 617 LEU A N 1
ATOM 1709 C CA . LEU A 1 217 ? 29.558 9.847 -21.061 1.00 15.47 617 LEU A CA 1
ATOM 1710 C C . LEU A 1 217 ? 28.857 9.460 -19.764 1.00 13.96 617 LEU A C 1
ATOM 1711 O O . LEU A 1 217 ? 27.875 8.712 -19.786 1.00 14.17 617 LEU A O 1
ATOM 1716 N N . ILE A 1 218 ? 29.339 9.967 -18.628 1.00 13.49 618 ILE A N 1
ATOM 1717 C CA . ILE A 1 218 ? 28.653 9.734 -17.358 1.00 13.52 618 ILE A CA 1
ATOM 1718 C C . ILE A 1 218 ? 27.203 10.192 -17.452 1.00 12.10 618 ILE A C 1
ATOM 1719 O O . ILE A 1 218 ? 26.271 9.449 -17.112 1.00 15.06 618 ILE A O 1
ATOM 1724 N N . ASN A 1 219 ? 26.995 11.424 -17.922 1.00 12.60 619 ASN A N 1
ATOM 1725 C CA . ASN A 1 219 ? 25.644 11.971 -18.011 1.00 13.09 619 ASN A CA 1
ATOM 1726 C C . ASN A 1 219 ? 24.775 11.164 -18.968 1.00 13.99 619 ASN A C 1
ATOM 1727 O O . ASN A 1 219 ? 23.585 10.949 -18.705 1.00 13.85 619 ASN A O 1
ATOM 1732 N N . GLU A 1 220 ? 25.350 10.705 -20.082 1.00 13.48 620 GLU A N 1
ATOM 1733 C CA . GLU A 1 220 ? 24.580 9.921 -21.044 1.00 14.18 620 GLU A CA 1
ATOM 1734 C C . GLU A 1 220 ? 24.229 8.551 -20.477 1.00 13.98 620 GLU A C 1
ATOM 1735 O O . GLU A 1 220 ? 23.117 8.052 -20.679 1.00 14.74 620 GLU A O 1
ATOM 1741 N N . CYS A 1 221 ? 25.163 7.935 -19.756 1.00 13.40 621 CYS A N 1
ATOM 1742 C CA . CYS A 1 221 ? 24.864 6.647 -19.149 1.00 13.63 621 CYS A CA 1
ATOM 1743 C C . CYS A 1 221 ? 23.781 6.792 -18.093 1.00 13.05 621 CYS A C 1
ATOM 1744 O O . CYS A 1 221 ? 22.971 5.875 -17.922 1.00 13.74 621 CYS A O 1
ATOM 1747 N N . PHE A 1 222 ? 23.761 7.925 -17.383 1.00 14.05 622 PHE A N 1
ATOM 1748 C CA . PHE A 1 222 ? 22.692 8.206 -16.434 1.00 12.57 622 PHE A CA 1
ATOM 1749 C C . PHE A 1 222 ? 21.362 8.419 -17.149 1.00 13.68 622 PHE A C 1
ATOM 1750 O O . PHE A 1 222 ? 20.334 7.892 -16.709 1.00 14.55 622 PHE A O 1
ATOM 1758 N N . GLN A 1 223 ? 21.356 9.197 -18.239 1.00 14.21 623 GLN A N 1
ATOM 1759 C CA . GLN A 1 223 ? 20.111 9.407 -18.985 1.00 15.30 623 GLN A CA 1
ATOM 1760 C C . GLN A 1 223 ? 19.506 8.075 -19.426 1.00 16.42 623 GLN A C 1
ATOM 1761 O O . GLN A 1 223 ? 18.292 7.861 -19.318 1.00 17.81 623 GLN A O 1
ATOM 1767 N N . LYS A 1 224 ? 20.345 7.168 -19.930 1.00 16.27 624 LYS A N 1
ATOM 1768 C CA . LYS A 1 224 ? 19.848 5.865 -20.348 1.00 17.74 624 LYS A CA 1
ATOM 1769 C C . LYS A 1 224 ? 19.238 5.116 -19.176 1.00 18.14 624 LYS A C 1
ATOM 1770 O O . LYS A 1 224 ? 18.176 4.498 -19.309 1.00 20.02 624 LYS A O 1
ATOM 1776 N N . ALA A 1 225 ? 19.899 5.162 -18.014 1.00 16.73 625 ALA A N 1
ATOM 1777 C CA . ALA A 1 225 ? 19.375 4.460 -16.848 1.00 17.29 625 ALA A CA 1
ATOM 1778 C C . ALA A 1 225 ? 18.079 5.091 -16.358 1.00 18.39 625 ALA A C 1
ATOM 1779 O O . ALA A 1 225 ? 17.140 4.379 -15.982 1.00 20.19 625 ALA A O 1
ATOM 1781 N N . LEU A 1 226 ? 18.018 6.426 -16.354 1.00 17.72 626 LEU A N 1
ATOM 1782 C CA . LEU A 1 226 ? 16.810 7.122 -15.923 1.00 19.11 626 LEU A CA 1
ATOM 1783 C C . LEU A 1 226 ? 15.627 6.783 -16.825 1.00 21.38 626 LEU A C 1
ATOM 1784 O O . LEU A 1 226 ? 14.497 6.630 -16.344 1.00 26.22 626 LEU A O 1
ATOM 1789 N N . ASP A 1 227 ? 15.867 6.644 -18.132 1.00 21.41 627 ASP A N 1
ATOM 1790 C CA . ASP A 1 227 ? 14.808 6.370 -19.097 1.00 27.80 627 ASP A CA 1
ATOM 1791 C C . ASP A 1 227 ? 14.501 4.889 -19.243 1.00 30.94 627 ASP A C 1
ATOM 1792 O O . ASP A 1 227 ? 13.586 4.535 -19.994 1.00 34.10 627 ASP A O 1
ATOM 1797 N N . TYR A 1 228 ? 15.242 4.020 -18.558 1.00 28.61 628 TYR A N 1
ATOM 1798 C CA . TYR A 1 228 ? 15.172 2.592 -18.839 1.00 32.27 628 TYR A CA 1
ATOM 1799 C C . TYR A 1 228 ? 13.865 1.994 -18.342 1.00 38.69 628 TYR A C 1
ATOM 1800 O O . TYR A 1 228 ? 13.524 2.112 -17.161 1.00 40.63 628 TYR A O 1
ATOM 1809 N N . LYS A 1 229 ? 13.148 1.336 -19.254 1.00 38.88 629 LYS A N 1
ATOM 1810 C CA . LYS A 1 229 ? 12.058 0.427 -18.947 1.00 51.78 629 LYS A CA 1
ATOM 1811 C C . LYS A 1 229 ? 12.410 -0.975 -19.427 1.00 57.32 629 LYS A C 1
ATOM 1812 O O . LYS A 1 229 ? 12.866 -1.144 -20.569 1.00 57.91 629 LYS A O 1
ATOM 1818 N N . PRO A 1 230 ? 12.274 -1.992 -18.561 1.00 62.60 630 PRO A N 1
ATOM 1819 C CA . PRO A 1 230 ? 12.483 -3.412 -18.857 1.00 64.23 630 PRO A CA 1
ATOM 1820 C C . PRO A 1 230 ? 11.195 -4.093 -19.298 1.00 65.80 630 PRO A C 1
ATOM 1821 O O . PRO A 1 230 ? 10.191 -3.934 -18.603 1.00 70.52 630 PRO A O 1
#

GO terms:
  GO:0051730 GTP-dependent polyribonucleotide 5'-hydroxyl-kinase activity (F, IDA)
  GO:0003972 RNA ligase (ATP) activity (F, IDA)
  GO:0003972 RNA ligase (ATP) activity (F, IGI)
  GO:0006388 tRNA splicing, via endonucleolytic cleavage and ligation (P, IGI)
  GO:0051730 GTP-dependent polyribonucleotide 5'-hydroxyl-kinase activity (F, IMP)
  GO:0003972 RNA ligase (ATP) activity (F, IMP)

Secondary structure (DSSP, 8-state):
--EEEEEEEEE--TTSSHHHHHHHHHHH-TTSEEEEGGGS-TT-SS-HHHHHHHHHHSTT--EEEEES---SHHHHHHHHHHHHHHGGGT--TTEEEEEEEEE-S-TT--HHHHHHHHHHHHHHH----GGGSS-S-HHHHHHHHHHHHHH-----TTSTTGGG-SEEEE------BTTB-HHHHHHHHHHHHHHHH-TTT-SSPPPHHHHHHHHHHHHH---

Sequence (223 aa):
STTTKYIFVPIATIGCGKTTVFNTLNNLFPQWTHIQNNNISKKAKLKICDLTLLALEDDDQSVVLFDRNNSASRERRQIFTTIDQKRDEHLDDTVDLKYIAINFIPEDLSEEELWDITYNRVIQRGDNHQSIKSQLDENLVESVMKGFIQRYQPINTSRSPDDQFDHVIHLKLSKDENSLKSSLENVRIIIDDLVQNFPDLIKEKPADELINECFQKALDYKP

InterPro domains:
  IPR012387 tRNA ligase Trl1, fungi [PIRSF019634] (1-831)
  IPR015965 tRNA ligase, phosphodiesterase [PF08302] (589-788)
  IPR015966 tRNA ligase, kinase domain, fungi [PF08303] (414-580)
  IPR019039 T4 RNA ligase 1-like, N-terminal [PF09511] (61-308)
  IPR027417 P-loop containing nucleoside triphosphate hydrolase [G3DSA:3.40.50.300] (392-595)
  IPR027417 P-loop containing nucleoside triphosphate hydrolase [SSF52540] (421-577)

Radius of gyration: 17.09 Å; Cα contacts (8 Å, |Δi|>4): 331; chains: 1; bounding box: 53×46×37 Å

Nearest PDB structures (foldseek):
  6tzx-assembly1_A  TM=1.005E+00  e=2.179E-44  Candida albicans SC5314
  6u03-assembly1_A  TM=9.848E-01  e=2.533E-38  Candida albicans SC5314
  5u32-assembly1_A  TM=9.899E-01  e=1.313E-36  Candida albicans SC5314
  6u05-assembly1_A  TM=9.835E-01  e=1.167E-36  Candida albicans SC5314
  6u00-assembly2_B  TM=9.580E-01  e=2.489E-34  Candida albicans SC5314

Solvent-accessible surface area: 11595 Å² total; per-residue (Å²): 145,105,59,41,8,7,0,0,1,0,0,0,2,7,16,2,10,26,53,32,0,0,22,0,0,40,51,17,32,100,103,14,40,32,13,44,58,46,104,33,68,187,201,28,180,67,91,8,8,18,55,0,0,75,18,1,80,66,137,99,24,38,0,0,0,0,5,36,13,0,0,13,25,191,46,1,100,86,1,3,63,26,0,78,134,64,40,110,123,42,13,91,134,67,20,58,20,63,15,0,0,0,1,0,6,18,121,132,29,55,94,130,66,5,56,56,1,0,36,45,47,1,51,144,128,40,32,50,45,101,62,2,93,77,45,165,71,95,118,87,1,55,68,30,1,93,17,25,23,149,117,41,83,76,21,62,69,100,140,58,4,3,74,71,19,77,46,29,2,110,5,117,12,50,91,61,106,132,101,108,49,1,9,27,47,1,0,80,46,0,0,67,33,0,49,142,74,26,76,76,20,6,171,151,80,24,62,76,137,84,0,56,77,3,8,90,109,7,50,87,117,141,91